Protein AF-A0A2N5GX19-F1 (afdb_monomer)

Secondary structure (DSSP, 8-state):
-EE--TT--SPPPTT-PPTT-EEEEEETTTTEEEEEEEGGG----SS-B-SSHHHHHHHHHHHH---BTTTEEEEEEETTEEEEEEEETTEE-SSPPEEEEEE-TTSBEEEEEEES----GGG---------HHHHHHHHHHHEEEEEEEETTTTEEEEEEEE--EEE-TTSS-EEES---TTT----------SS--SSPP-------------

Foldseek 3Di:
DKDADPPDPDDDDPPDDDAQIWDWDADPVVRATQKTAGPPLDHPDPPQADDDDVRVQVVCCVRVVDHEQAFKYFPDDDDFKTKIWTDHNNHGDPVIKMWIWGADPRRGTRIIHIDDDTDDPVNDDDDDQPDDPVLCVVVQVVQWDWDWDQDPVVRDTDIDIDGFDWDADSVRPDIHGSPPPCPVDDPDPDDDDDPDDDPDDDDDDDDDPPDPPDD

pLDDT: mean 85.5, std 11.91, range [41.66, 97.69]

Sequence (215 aa):
MEWYPKQITEQPDDDCNPDGTAVIDLAIHSRRFNSIIFVGGISHAVGNTFDGNDSIIKWIERETGLKYGQQLKIWKQDDLKIHFEGCFNGVAVSPSGFIDFELDENGNLVFFAANGPFPSADTFQQEEFALSLADVVPLARNQFKLFEFPSFEQEKWFPVYGLEEIYLTNNKSETIPFFADVRSSLKIDKILQWDSPSPEPFTRREINLNETIAT

Mean predicted aligned error: 11.61 Å

Structure (mmCIF, N/CA/C/O backbone):
data_AF-A0A2N5GX19-F1
#
_entry.id   AF-A0A2N5GX19-F1
#
loop_
_atom_site.group_PDB
_atom_site.id
_atom_site.type_symbol
_atom_site.label_atom_id
_atom_site.label_alt_id
_atom_site.label_comp_id
_atom_site.label_asym_id
_atom_site.label_entity_id
_atom_site.label_seq_id
_atom_site.pdbx_PDB_ins_code
_atom_site.Cartn_x
_atom_site.Cartn_y
_atom_site.Cartn_z
_atom_site.occupancy
_atom_site.B_iso_or_equiv
_atom_site.auth_seq_id
_atom_site.auth_comp_id
_atom_site.auth_asym_id
_atom_site.auth_atom_id
_atom_site.pdbx_PDB_model_num
ATOM 1 N N . MET A 1 1 ? 17.352 -7.750 -3.684 1.00 86.31 1 MET A N 1
ATOM 2 C CA . MET A 1 1 ? 18.460 -7.978 -4.650 1.00 86.31 1 MET A CA 1
ATOM 3 C C . MET A 1 1 ? 18.781 -6.652 -5.312 1.00 86.31 1 MET A C 1
ATOM 5 O O . MET A 1 1 ? 17.846 -5.902 -5.555 1.00 86.31 1 MET A O 1
ATOM 9 N N . GLU A 1 2 ? 20.050 -6.376 -5.605 1.00 89.62 2 GLU A N 1
ATOM 10 C CA . GLU A 1 2 ? 20.501 -5.073 -6.112 1.00 89.62 2 GLU A CA 1
ATOM 11 C C . GLU A 1 2 ? 21.274 -5.233 -7.427 1.00 89.62 2 GLU A C 1
ATOM 13 O O . GLU A 1 2 ? 22.088 -6.150 -7.566 1.00 89.62 2 GLU A O 1
ATOM 18 N N . TRP A 1 3 ? 21.015 -4.354 -8.398 1.00 89.56 3 TRP A N 1
ATOM 19 C CA . TRP A 1 3 ? 21.727 -4.313 -9.676 1.00 89.56 3 TRP A CA 1
ATOM 20 C C . TRP A 1 3 ? 22.166 -2.895 -10.011 1.00 89.56 3 TRP A C 1
ATOM 22 O O . TRP A 1 3 ? 21.334 -2.011 -10.226 1.00 89.56 3 TRP A O 1
ATOM 32 N N . TYR A 1 4 ? 23.478 -2.712 -10.134 1.00 88.94 4 TYR A N 1
ATOM 33 C CA . TYR A 1 4 ? 24.073 -1.437 -10.512 1.00 88.94 4 TYR A CA 1
ATOM 34 C C . TYR A 1 4 ? 23.993 -1.183 -12.027 1.00 88.94 4 TYR A C 1
ATOM 36 O O . TYR A 1 4 ? 24.184 -2.111 -12.828 1.00 88.94 4 TYR A O 1
ATOM 44 N N . PRO A 1 5 ? 23.750 0.070 -12.454 1.00 85.38 5 PRO A N 1
ATOM 45 C CA . PRO A 1 5 ? 23.848 0.458 -13.854 1.00 85.38 5 PRO A CA 1
ATOM 46 C C . PRO A 1 5 ? 25.239 0.181 -14.425 1.00 85.38 5 PRO A C 1
ATOM 48 O O . PRO A 1 5 ? 26.259 0.476 -13.811 1.00 85.38 5 PRO A O 1
ATOM 51 N N . LYS A 1 6 ? 25.294 -0.298 -15.673 1.00 84.06 6 LYS A N 1
ATOM 52 C CA . LYS A 1 6 ? 26.560 -0.599 -16.376 1.00 84.06 6 LYS A CA 1
ATOM 53 C C . LYS A 1 6 ? 27.470 0.617 -16.586 1.00 84.06 6 LYS A C 1
ATOM 55 O O . LYS A 1 6 ? 28.633 0.447 -16.933 1.00 84.06 6 LYS A O 1
ATOM 60 N N . GLN A 1 7 ? 26.914 1.821 -16.482 1.00 81.44 7 GLN A N 1
ATOM 61 C CA . GLN A 1 7 ? 27.619 3.085 -16.698 1.00 81.44 7 GLN A CA 1
ATOM 62 C C . GLN A 1 7 ? 28.423 3.512 -15.465 1.00 81.44 7 GLN A C 1
ATOM 64 O O . GLN A 1 7 ? 29.274 4.388 -15.576 1.00 81.44 7 GLN A O 1
ATOM 69 N N . ILE A 1 8 ? 28.173 2.885 -14.312 1.00 77.38 8 ILE A N 1
ATOM 70 C CA . ILE A 1 8 ? 28.905 3.149 -13.080 1.00 77.38 8 ILE A CA 1
ATOM 71 C C . ILE A 1 8 ? 30.204 2.358 -13.125 1.00 77.38 8 ILE A C 1
ATOM 73 O O . ILE A 1 8 ? 30.224 1.131 -13.051 1.00 77.38 8 ILE A O 1
ATOM 77 N N . THR A 1 9 ? 31.295 3.090 -13.315 1.00 67.19 9 THR A N 1
ATOM 78 C CA . THR A 1 9 ? 32.657 2.551 -13.379 1.00 67.19 9 THR A CA 1
ATOM 79 C C . THR A 1 9 ? 33.424 2.730 -12.075 1.00 67.19 9 THR A C 1
ATOM 81 O O . THR A 1 9 ? 34.471 2.112 -11.899 1.00 67.19 9 THR A O 1
ATOM 84 N N . GLU A 1 10 ? 32.925 3.586 -11.185 1.00 69.12 10 GLU A N 1
ATOM 85 C CA . GLU A 1 10 ? 33.523 3.870 -9.884 1.00 69.12 10 GLU A CA 1
ATOM 86 C C . GLU A 1 10 ? 32.873 3.009 -8.804 1.00 69.12 10 GLU A C 1
ATOM 88 O O . GLU A 1 10 ? 31.701 2.645 -8.900 1.00 69.12 10 GLU A O 1
ATOM 93 N N . GLN A 1 11 ? 33.662 2.644 -7.797 1.00 65.31 11 GLN A N 1
ATOM 94 C CA . GLN A 1 11 ? 33.171 1.861 -6.676 1.00 65.31 11 GLN A CA 1
ATOM 95 C C . GLN A 1 11 ? 32.209 2.755 -5.875 1.00 65.31 11 GLN A C 1
ATOM 97 O O . GLN A 1 11 ? 32.633 3.840 -5.468 1.00 65.31 11 GLN A O 1
ATOM 102 N N . PRO A 1 12 ? 30.927 2.373 -5.724 1.00 65.94 12 PRO A N 1
ATOM 103 C CA . PRO A 1 12 ? 29.992 3.161 -4.936 1.00 65.94 12 PRO A CA 1
ATOM 104 C C . PRO A 1 12 ? 30.495 3.261 -3.494 1.00 65.94 12 PRO A C 1
ATOM 106 O O . PRO A 1 12 ? 31.228 2.388 -3.029 1.00 65.94 12 PRO A O 1
ATOM 109 N N . ASP A 1 13 ? 30.126 4.344 -2.816 1.00 71.06 13 ASP A N 1
ATOM 110 C CA . ASP A 1 13 ? 30.311 4.445 -1.370 1.00 71.06 13 ASP A CA 1
ATOM 111 C C . ASP A 1 13 ? 29.606 3.248 -0.712 1.00 71.06 13 ASP A C 1
ATOM 113 O O . ASP A 1 13 ? 28.464 2.951 -1.072 1.00 71.06 13 ASP A O 1
ATOM 117 N N . ASP A 1 14 ? 30.279 2.543 0.201 1.00 64.56 14 ASP A N 1
ATOM 118 C CA . ASP A 1 14 ? 29.799 1.259 0.742 1.00 64.56 14 ASP A CA 1
ATOM 119 C C . ASP A 1 14 ? 28.425 1.400 1.436 1.00 64.56 14 ASP A C 1
ATOM 121 O O . ASP A 1 14 ? 27.683 0.425 1.553 1.00 64.56 14 ASP A O 1
ATOM 125 N N . ASP A 1 15 ? 28.059 2.621 1.838 1.00 75.62 15 ASP A N 1
ATOM 126 C CA . ASP A 1 15 ? 26.814 2.931 2.542 1.00 75.62 15 ASP A CA 1
ATOM 127 C C . ASP A 1 15 ? 25.671 3.430 1.633 1.00 75.62 15 ASP A C 1
ATOM 129 O O . ASP A 1 15 ? 24.557 3.644 2.120 1.00 75.62 15 ASP A O 1
ATOM 133 N N . CYS A 1 16 ? 25.898 3.660 0.332 1.00 79.75 16 CYS A N 1
ATOM 134 C CA . CYS A 1 16 ? 24.888 4.245 -0.559 1.00 79.75 16 CYS A CA 1
ATOM 135 C C . CYS A 1 16 ? 24.834 3.584 -1.938 1.00 79.75 16 CYS A C 1
ATOM 137 O O . CYS A 1 16 ? 25.796 3.583 -2.706 1.00 79.75 16 CYS A O 1
ATOM 139 N N . ASN A 1 17 ? 23.635 3.141 -2.319 1.00 87.31 17 ASN A N 1
ATOM 140 C CA . ASN A 1 17 ? 23.375 2.744 -3.694 1.00 87.31 17 ASN A CA 1
ATOM 141 C C . ASN A 1 17 ? 23.355 3.987 -4.603 1.00 87.31 17 ASN A C 1
ATOM 143 O O . ASN A 1 17 ? 22.667 4.958 -4.287 1.00 87.31 17 ASN A O 1
ATOM 147 N N . PRO A 1 18 ? 24.069 3.973 -5.737 1.00 89.81 18 PRO A N 1
ATOM 148 C CA . PRO A 1 18 ? 24.064 5.087 -6.672 1.00 89.81 18 PRO A CA 1
ATOM 149 C C . PRO A 1 18 ? 22.745 5.177 -7.450 1.00 89.81 18 PRO A C 1
ATOM 151 O O . PRO A 1 18 ? 22.006 4.194 -7.578 1.00 89.81 18 PRO A O 1
ATOM 154 N N . ASP A 1 19 ? 22.485 6.345 -8.032 1.00 91.38 19 ASP A N 1
ATOM 155 C CA . ASP A 1 19 ? 21.337 6.578 -8.909 1.00 91.38 19 ASP A CA 1
ATOM 156 C C . ASP A 1 19 ? 21.268 5.554 -10.048 1.00 91.38 19 ASP A C 1
ATOM 158 O O . ASP A 1 19 ? 22.276 5.148 -10.632 1.00 91.38 19 ASP A O 1
ATOM 162 N N . GLY A 1 20 ? 20.052 5.111 -10.358 1.00 90.50 20 GLY A N 1
ATOM 163 C CA . GLY A 1 20 ? 19.809 4.077 -11.357 1.00 90.50 20 GLY A CA 1
ATOM 164 C C . GLY A 1 20 ? 19.907 2.642 -10.841 1.00 90.50 20 GLY A C 1
ATOM 165 O O . GLY A 1 20 ? 19.552 1.716 -11.576 1.00 90.50 20 GLY A O 1
ATOM 166 N N . THR A 1 21 ? 20.367 2.428 -9.602 1.00 92.81 21 THR A N 1
ATOM 167 C CA . THR A 1 21 ? 20.401 1.090 -8.992 1.00 92.81 21 THR A CA 1
ATOM 168 C C . THR A 1 21 ? 18.995 0.527 -8.881 1.00 92.81 21 THR A C 1
ATOM 170 O O . THR A 1 21 ? 18.113 1.158 -8.300 1.00 92.81 21 THR A O 1
ATOM 173 N N . ALA A 1 22 ? 18.792 -0.675 -9.418 1.00 93.62 22 ALA A N 1
ATOM 174 C CA . ALA A 1 22 ? 17.545 -1.406 -9.256 1.00 93.62 22 ALA A CA 1
ATOM 175 C C . ALA A 1 22 ? 17.614 -2.251 -7.981 1.00 93.62 22 ALA A C 1
ATOM 177 O O . ALA A 1 22 ? 18.451 -3.148 -7.880 1.00 93.62 22 ALA A O 1
ATOM 178 N N . VAL A 1 23 ? 16.714 -1.995 -7.038 1.00 94.12 23 VAL A N 1
ATOM 179 C CA . VAL A 1 23 ? 16.526 -2.774 -5.812 1.00 94.12 23 VAL A CA 1
ATOM 180 C C . VAL A 1 23 ? 15.198 -3.514 -5.925 1.00 94.12 23 VAL A C 1
ATOM 182 O O . VAL A 1 23 ? 14.147 -2.898 -6.081 1.00 94.12 23 VAL A O 1
ATOM 185 N N . ILE A 1 24 ? 15.240 -4.844 -5.907 1.00 92.69 24 ILE A N 1
ATOM 186 C CA . ILE A 1 24 ? 14.059 -5.696 -6.101 1.00 92.69 24 ILE A CA 1
ATOM 187 C C . ILE A 1 24 ? 13.912 -6.659 -4.936 1.00 92.69 24 ILE A C 1
ATOM 189 O O . ILE A 1 24 ? 14.807 -7.482 -4.694 1.00 92.69 24 ILE A O 1
ATOM 193 N N . ASP A 1 25 ? 12.739 -6.639 -4.312 1.00 92.94 25 ASP A N 1
ATOM 194 C CA . ASP A 1 25 ? 12.339 -7.636 -3.329 1.00 92.94 25 ASP A CA 1
ATOM 195 C C . ASP A 1 25 ? 11.322 -8.603 -3.921 1.00 92.94 25 ASP A C 1
ATOM 197 O O . ASP A 1 25 ? 10.355 -8.224 -4.584 1.00 92.94 25 ASP A O 1
ATOM 201 N N . LEU A 1 26 ? 11.539 -9.889 -3.657 1.00 89.44 26 LEU A N 1
ATOM 202 C CA . LEU A 1 26 ? 10.729 -10.981 -4.179 1.00 89.44 26 LEU A CA 1
ATOM 203 C C . LEU A 1 26 ? 10.259 -11.873 -3.031 1.00 89.44 26 LEU A C 1
ATOM 205 O O . LEU A 1 26 ? 11.062 -12.354 -2.229 1.00 89.44 26 LEU A O 1
ATOM 209 N N . ALA A 1 27 ? 8.969 -12.186 -3.005 1.00 84.69 27 ALA A N 1
ATOM 210 C CA . ALA A 1 27 ? 8.447 -13.239 -2.154 1.00 84.69 27 ALA A CA 1
ATOM 211 C C . ALA A 1 27 ? 8.905 -14.611 -2.679 1.00 84.69 27 ALA A C 1
ATOM 213 O O . ALA A 1 27 ? 8.452 -15.077 -3.722 1.00 84.69 27 ALA A O 1
ATOM 214 N N . ILE A 1 28 ? 9.787 -15.295 -1.941 1.00 84.38 28 ILE A N 1
ATOM 215 C CA . ILE A 1 28 ? 10.400 -16.569 -2.374 1.00 84.38 28 ILE A CA 1
ATOM 216 C C . ILE A 1 28 ? 9.348 -17.650 -2.676 1.00 84.38 28 ILE A C 1
ATOM 218 O O . ILE A 1 28 ? 9.472 -18.387 -3.654 1.00 84.38 28 ILE A O 1
ATOM 222 N N . HIS A 1 29 ? 8.305 -17.739 -1.847 1.00 83.38 29 HIS A N 1
ATOM 223 C CA . HIS A 1 29 ? 7.280 -18.782 -1.940 1.00 83.38 29 HIS A CA 1
ATOM 224 C C . HIS A 1 29 ? 6.386 -18.629 -3.179 1.00 83.38 29 HIS A C 1
ATOM 226 O O . HIS A 1 29 ? 6.035 -19.625 -3.808 1.00 83.38 29 HIS A O 1
ATOM 232 N N . SER A 1 30 ? 6.029 -17.396 -3.544 1.00 82.06 30 SER A N 1
ATOM 233 C CA . SER A 1 30 ? 5.146 -17.097 -4.677 1.00 82.06 30 SER A CA 1
ATOM 234 C C . SER A 1 30 ? 5.910 -16.729 -5.949 1.00 82.06 30 SER A C 1
ATOM 236 O O . SER A 1 30 ? 5.325 -16.745 -7.030 1.00 82.06 30 SER A O 1
ATOM 238 N N . ARG A 1 31 ? 7.208 -16.412 -5.828 1.00 84.06 31 ARG A N 1
ATOM 239 C CA . ARG A 1 31 ? 8.057 -15.826 -6.877 1.00 84.06 31 ARG A CA 1
ATOM 240 C C . ARG A 1 31 ? 7.460 -14.554 -7.486 1.00 84.06 31 ARG A C 1
ATOM 242 O O . ARG A 1 31 ? 7.658 -14.295 -8.669 1.00 84.06 31 ARG A O 1
ATOM 249 N N . ARG A 1 32 ? 6.725 -13.779 -6.686 1.00 85.94 32 ARG A N 1
ATOM 250 C CA . ARG A 1 32 ? 6.141 -12.489 -7.078 1.00 85.94 32 ARG A CA 1
ATOM 251 C C . ARG A 1 32 ? 6.929 -11.337 -6.470 1.00 85.94 32 ARG A C 1
ATOM 253 O O . ARG A 1 32 ? 7.516 -11.494 -5.397 1.00 85.94 32 ARG A O 1
ATOM 260 N N . PHE A 1 33 ? 6.945 -10.201 -7.159 1.00 86.88 33 PHE A N 1
ATOM 261 C CA . PHE A 1 33 ? 7.595 -8.989 -6.671 1.00 86.88 33 PHE A CA 1
ATOM 262 C C . PHE A 1 33 ? 6.824 -8.407 -5.487 1.00 86.88 33 PHE A C 1
ATOM 264 O O . PHE A 1 33 ? 5.608 -8.236 -5.561 1.00 86.88 33 PHE A O 1
ATOM 271 N N . ASN A 1 34 ? 7.551 -8.089 -4.420 1.00 90.50 34 ASN A N 1
ATOM 272 C CA . ASN A 1 34 ? 7.065 -7.237 -3.340 1.00 90.50 34 ASN A CA 1
ATOM 273 C C . ASN A 1 34 ? 7.382 -5.775 -3.656 1.00 90.50 34 ASN A C 1
ATOM 275 O O . ASN A 1 34 ? 6.542 -4.909 -3.441 1.00 90.50 34 ASN A O 1
ATOM 279 N N . SER A 1 35 ? 8.575 -5.504 -4.190 1.00 94.94 35 SER A N 1
ATOM 280 C CA . SER A 1 35 ? 9.006 -4.156 -4.552 1.00 94.94 35 SER A CA 1
ATOM 281 C C . SER A 1 35 ? 9.977 -4.164 -5.736 1.00 94.94 35 SER A C 1
ATOM 283 O O . SER A 1 35 ? 10.710 -5.131 -5.956 1.00 94.94 35 SER A O 1
ATOM 285 N N . ILE A 1 36 ? 9.962 -3.079 -6.508 1.00 95.25 36 ILE A N 1
ATOM 286 C CA . ILE A 1 36 ? 10.953 -2.710 -7.521 1.00 95.25 36 ILE A CA 1
ATOM 287 C C . ILE A 1 36 ? 11.204 -1.215 -7.341 1.00 95.25 36 ILE A C 1
ATOM 289 O O . ILE A 1 36 ? 10.303 -0.408 -7.551 1.00 95.25 36 ILE A O 1
ATOM 293 N N . ILE A 1 37 ? 12.417 -0.841 -6.955 1.00 96.06 37 ILE A N 1
ATOM 294 C CA . ILE A 1 37 ? 12.790 0.542 -6.659 1.00 96.06 37 ILE A CA 1
ATOM 295 C C . ILE A 1 37 ? 14.007 0.893 -7.501 1.00 96.06 37 ILE A C 1
ATOM 297 O O . ILE A 1 37 ? 15.012 0.186 -7.463 1.00 96.06 37 ILE A O 1
ATOM 301 N N . PHE A 1 38 ? 13.926 1.992 -8.242 1.00 95.69 38 PHE A N 1
ATOM 302 C CA . PHE A 1 38 ? 15.067 2.569 -8.936 1.00 95.69 38 PHE A CA 1
ATOM 303 C C . PHE A 1 38 ? 15.563 3.793 -8.169 1.00 95.69 38 PHE A C 1
ATOM 305 O O . PHE A 1 38 ? 14.843 4.784 -8.024 1.00 95.69 38 PHE A O 1
ATOM 312 N N . VAL A 1 39 ? 16.791 3.717 -7.653 1.00 92.69 39 VAL A N 1
ATOM 313 C CA . VAL A 1 39 ? 17.389 4.794 -6.851 1.00 92.69 39 VAL A CA 1
ATOM 314 C C . VAL A 1 39 ? 17.458 6.086 -7.668 1.00 92.69 39 VAL A C 1
ATOM 316 O O . VAL A 1 39 ? 17.783 6.065 -8.856 1.00 92.69 39 VAL A O 1
ATOM 319 N N . GLY A 1 40 ? 17.083 7.201 -7.040 1.00 91.44 40 GLY A N 1
ATOM 320 C CA . GLY A 1 40 ? 17.014 8.512 -7.690 1.00 91.44 40 GLY A CA 1
ATOM 321 C C . GLY A 1 40 ? 15.846 8.678 -8.670 1.00 91.44 40 GLY A C 1
ATOM 322 O O . GLY A 1 40 ? 15.762 9.707 -9.331 1.00 91.44 40 GLY A O 1
ATOM 323 N N . GLY A 1 41 ? 14.944 7.694 -8.789 1.00 92.25 41 GLY A N 1
ATOM 324 C CA . GLY A 1 41 ? 13.853 7.740 -9.767 1.00 92.25 41 GLY A CA 1
ATOM 325 C C . GLY A 1 41 ? 14.346 7.617 -11.212 1.00 92.25 41 GLY A C 1
ATOM 326 O O . GLY A 1 41 ? 13.729 8.155 -12.125 1.00 92.25 41 GLY A O 1
ATOM 327 N N . ILE A 1 42 ? 15.483 6.947 -11.429 1.00 90.94 42 ILE A N 1
ATOM 328 C CA . ILE A 1 42 ? 16.121 6.821 -12.743 1.00 90.94 42 ILE A CA 1
ATOM 329 C C . ILE A 1 42 ? 16.110 5.354 -13.160 1.00 90.94 42 ILE A C 1
ATOM 331 O O . ILE A 1 42 ? 16.745 4.517 -12.530 1.00 90.94 42 ILE A O 1
ATOM 335 N N . SER A 1 43 ? 15.414 5.020 -14.244 1.00 90.62 43 SER A N 1
ATOM 336 C CA . SER A 1 43 ? 15.365 3.648 -14.754 1.00 90.62 43 SER A CA 1
ATOM 337 C C . SER A 1 43 ? 16.169 3.505 -16.043 1.00 90.62 43 SER A C 1
ATOM 339 O O . SER A 1 43 ? 15.945 4.213 -17.021 1.00 90.62 43 SER A O 1
ATOM 341 N N . HIS A 1 44 ? 17.093 2.543 -16.069 1.00 87.25 44 HIS A N 1
ATOM 342 C CA . HIS A 1 44 ? 17.800 2.123 -17.288 1.00 87.25 44 HIS A CA 1
ATOM 343 C C . HIS A 1 44 ? 17.265 0.797 -17.851 1.00 87.25 44 HIS A C 1
ATOM 345 O O . HIS A 1 44 ? 17.873 0.201 -18.747 1.00 87.25 44 HIS A O 1
ATOM 351 N N . ALA A 1 45 ? 16.158 0.294 -17.299 1.00 85.19 45 ALA A N 1
ATOM 352 C CA . ALA A 1 45 ? 15.553 -0.955 -17.732 1.00 85.19 45 ALA A CA 1
ATOM 353 C C . ALA A 1 45 ? 14.861 -0.791 -19.095 1.00 85.19 45 ALA A C 1
ATOM 355 O O . ALA A 1 45 ? 14.208 0.211 -19.367 1.00 85.19 45 ALA A O 1
ATOM 356 N N . VAL A 1 46 ? 14.971 -1.807 -19.953 1.00 82.56 46 VAL A N 1
ATOM 357 C CA . VAL A 1 46 ? 14.311 -1.828 -21.266 1.00 82.56 46 VAL A CA 1
ATOM 358 C C . VAL A 1 46 ? 13.004 -2.612 -21.164 1.00 82.56 46 VAL A C 1
ATOM 360 O O . VAL A 1 46 ? 13.000 -3.727 -20.648 1.00 82.56 46 VAL A O 1
ATOM 363 N N . GLY A 1 47 ? 11.912 -2.065 -21.707 1.00 79.75 47 GLY A N 1
ATOM 364 C CA . GLY A 1 47 ? 10.624 -2.765 -21.820 1.00 79.75 47 GLY A CA 1
ATOM 365 C C . GLY A 1 47 ? 9.650 -2.559 -20.655 1.00 79.75 47 GLY A C 1
ATOM 366 O O . GLY A 1 47 ? 8.629 -3.239 -20.609 1.00 79.75 47 GLY A O 1
ATOM 367 N N . ASN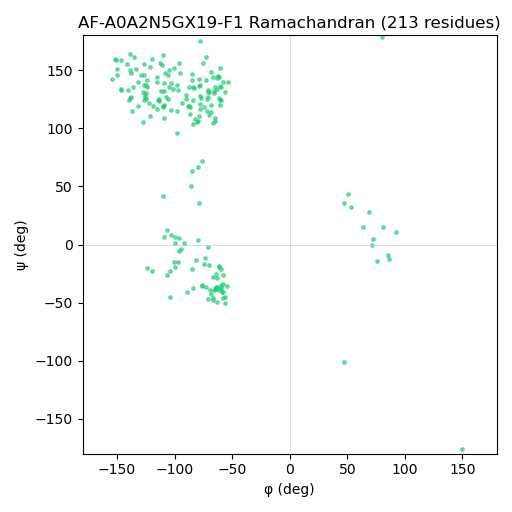 A 1 48 ? 9.936 -1.615 -19.754 1.00 83.62 48 ASN A N 1
ATOM 368 C CA . ASN A 1 48 ? 9.073 -1.245 -18.626 1.00 83.62 48 ASN A CA 1
ATOM 369 C C . ASN A 1 48 ? 8.458 0.151 -18.816 1.00 83.62 48 ASN A C 1
ATOM 371 O O . ASN A 1 48 ? 8.436 0.946 -17.880 1.00 83.62 48 ASN A O 1
ATOM 375 N N . THR A 1 49 ? 8.007 0.456 -20.032 1.00 91.31 49 THR A N 1
ATOM 376 C CA . THR A 1 49 ? 7.355 1.728 -20.369 1.00 91.31 49 THR A CA 1
ATOM 377 C C . THR A 1 49 ? 5.849 1.522 -20.473 1.00 91.31 49 THR A C 1
ATOM 379 O O . THR A 1 49 ? 5.397 0.515 -21.025 1.00 91.31 49 THR A O 1
ATOM 382 N N . PHE A 1 50 ? 5.077 2.473 -19.958 1.00 93.75 50 PHE A N 1
ATOM 383 C CA . PHE A 1 50 ? 3.628 2.378 -19.831 1.00 93.75 50 PHE A CA 1
ATOM 384 C C . PHE A 1 50 ? 2.942 3.581 -20.477 1.00 93.75 50 PHE A C 1
ATOM 386 O O . PHE A 1 50 ? 3.369 4.719 -20.316 1.00 93.75 50 PHE A O 1
ATOM 393 N N . ASP A 1 51 ? 1.864 3.316 -21.209 1.00 87.62 51 ASP A N 1
ATOM 394 C CA . ASP A 1 51 ? 1.101 4.292 -22.000 1.00 87.62 51 ASP A CA 1
ATOM 395 C C . ASP A 1 51 ? -0.257 4.668 -21.376 1.00 87.62 51 ASP A C 1
ATOM 397 O O . ASP A 1 51 ? -1.093 5.303 -22.020 1.00 87.62 51 ASP A O 1
ATOM 401 N N . GLY A 1 52 ? -0.483 4.294 -20.113 1.00 89.81 52 GLY A N 1
ATOM 402 C CA . GLY A 1 52 ? -1.658 4.681 -19.336 1.00 89.81 52 GLY A CA 1
ATOM 403 C C . GLY A 1 52 ? -2.070 3.636 -18.301 1.00 89.81 52 GLY A C 1
ATOM 404 O O . GLY A 1 52 ? -1.436 2.594 -18.134 1.00 89.81 52 GLY A O 1
ATOM 405 N N . ASN A 1 53 ? -3.181 3.899 -17.612 1.00 93.94 53 ASN A N 1
ATOM 406 C CA . ASN A 1 53 ? -3.638 3.053 -16.507 1.00 93.94 53 ASN A CA 1
ATOM 407 C C . ASN A 1 53 ? -3.915 1.605 -16.943 1.00 93.94 53 ASN A C 1
ATOM 409 O O . ASN A 1 53 ? -3.629 0.684 -16.187 1.00 93.94 53 ASN A O 1
ATOM 413 N N . ASP A 1 54 ? -4.417 1.374 -18.158 1.00 95.44 54 ASP A N 1
ATOM 414 C CA . ASP A 1 54 ? -4.748 0.024 -18.632 1.00 95.44 54 ASP A CA 1
ATOM 415 C C . ASP A 1 54 ? -3.518 -0.882 -18.789 1.00 95.44 54 ASP A C 1
ATOM 417 O O . ASP A 1 54 ? -3.591 -2.078 -18.488 1.00 95.44 54 ASP A O 1
ATOM 421 N N . SER A 1 55 ? -2.386 -0.351 -19.268 1.00 95.44 55 SER A N 1
ATOM 422 C CA . SER A 1 55 ? -1.146 -1.129 -19.390 1.00 95.44 55 SER A CA 1
ATOM 423 C C . SER A 1 55 ? -0.520 -1.393 -18.023 1.00 95.44 55 SER A C 1
ATOM 425 O O . SER A 1 55 ? -0.059 -2.511 -17.776 1.00 95.44 55 SER A O 1
ATOM 427 N N . ILE A 1 56 ? -0.603 -0.423 -17.110 1.00 96.00 56 ILE A N 1
ATOM 428 C CA . ILE A 1 56 ? -0.167 -0.563 -15.714 1.00 96.00 56 ILE A CA 1
ATOM 429 C C . ILE A 1 56 ? -1.002 -1.627 -14.999 1.00 96.00 56 ILE A C 1
ATOM 431 O O . ILE A 1 56 ? -0.447 -2.559 -14.424 1.00 96.00 56 ILE A O 1
ATOM 435 N N . ILE A 1 57 ? -2.333 -1.554 -15.096 1.00 97.12 57 ILE A N 1
ATOM 436 C CA . ILE A 1 57 ? -3.250 -2.530 -14.497 1.00 97.12 57 ILE A CA 1
ATOM 437 C C . ILE A 1 57 ? -2.922 -3.936 -14.998 1.00 97.12 57 ILE A C 1
ATOM 439 O O . ILE A 1 57 ? -2.719 -4.838 -14.190 1.00 97.12 57 ILE A O 1
ATOM 443 N N . LYS A 1 58 ? -2.802 -4.136 -16.317 1.00 96.19 58 LYS A N 1
ATOM 444 C CA . LYS A 1 58 ? -2.470 -5.451 -16.895 1.00 96.19 58 LYS A CA 1
ATOM 445 C C . LYS A 1 58 ? -1.129 -5.987 -16.407 1.00 96.19 58 LYS A C 1
ATOM 447 O O . LYS A 1 58 ? -0.995 -7.192 -16.194 1.00 96.19 58 LYS A O 1
ATOM 452 N N . TRP A 1 59 ? -0.138 -5.114 -16.256 1.00 95.56 59 TRP A N 1
ATOM 453 C CA . TRP A 1 59 ? 1.160 -5.490 -15.710 1.00 95.56 59 TRP A CA 1
ATOM 454 C C . TRP A 1 59 ? 1.040 -5.895 -14.242 1.00 95.56 59 TRP A C 1
ATOM 456 O O . TRP A 1 59 ? 1.472 -6.990 -13.895 1.00 95.56 59 TRP A O 1
ATOM 466 N N . ILE A 1 60 ? 0.352 -5.106 -13.412 1.00 95.44 60 ILE A N 1
ATOM 467 C CA . ILE A 1 60 ? 0.112 -5.439 -12.002 1.00 95.44 60 ILE A CA 1
ATOM 468 C C . ILE A 1 60 ? -0.617 -6.778 -11.889 1.00 95.44 60 ILE A C 1
ATOM 470 O O . ILE A 1 60 ? -0.193 -7.630 -11.111 1.00 95.44 60 ILE A O 1
ATOM 474 N N . GLU A 1 61 ? -1.666 -7.020 -12.680 1.00 95.25 61 GLU A N 1
ATOM 475 C CA . GLU A 1 61 ? -2.382 -8.300 -12.651 1.00 95.25 61 GLU A CA 1
ATOM 476 C C . GLU A 1 61 ? -1.473 -9.482 -13.003 1.00 95.25 61 GLU A C 1
ATOM 478 O O . GLU A 1 61 ? -1.616 -10.570 -12.443 1.00 95.25 61 GLU A O 1
ATOM 483 N N . ARG A 1 62 ? -0.536 -9.283 -13.934 1.00 93.31 62 ARG A N 1
ATOM 484 C CA . ARG A 1 62 ? 0.421 -10.311 -14.343 1.00 93.31 62 ARG A CA 1
ATOM 485 C C . ARG A 1 62 ? 1.456 -10.584 -13.252 1.00 93.31 62 ARG A C 1
ATOM 487 O O . ARG A 1 62 ? 1.696 -11.749 -12.948 1.00 93.31 62 ARG A O 1
ATOM 494 N N . GLU A 1 63 ? 2.043 -9.541 -12.669 1.00 91.50 63 GLU A N 1
ATOM 495 C CA . GLU A 1 63 ? 3.118 -9.677 -11.677 1.00 91.50 63 GLU A CA 1
ATOM 496 C C . GLU A 1 63 ? 2.600 -10.113 -10.299 1.00 91.50 63 GLU A C 1
ATOM 498 O O . GLU A 1 63 ? 3.237 -10.900 -9.598 1.00 91.50 63 GLU A O 1
ATOM 503 N N . THR A 1 64 ? 1.415 -9.641 -9.908 1.00 90.62 64 THR A N 1
ATOM 504 C CA . THR A 1 64 ? 0.843 -9.899 -8.578 1.00 90.62 64 THR A CA 1
ATOM 505 C C . THR A 1 64 ? -0.188 -11.019 -8.572 1.00 90.62 64 THR A C 1
ATOM 507 O O . THR A 1 64 ? -0.472 -11.574 -7.512 1.00 90.62 64 THR A O 1
ATOM 510 N N . GLY A 1 65 ? -0.762 -11.367 -9.728 1.00 90.75 65 GLY A N 1
ATOM 511 C CA . GLY A 1 65 ? -1.891 -12.292 -9.847 1.00 90.75 65 GLY A CA 1
ATOM 512 C C . GLY A 1 65 ? -3.229 -11.736 -9.347 1.00 90.75 65 GLY A C 1
ATOM 513 O O . GLY A 1 65 ? -4.225 -12.456 -9.403 1.00 90.75 65 GLY A O 1
ATOM 514 N N . LEU A 1 66 ? -3.261 -10.498 -8.848 1.00 92.75 66 LEU A N 1
ATOM 515 C CA . LEU A 1 66 ? -4.475 -9.843 -8.376 1.00 92.75 66 LEU A CA 1
ATOM 516 C C . LEU A 1 66 ? -5.335 -9.383 -9.555 1.00 92.75 66 LEU A C 1
ATOM 518 O O . LEU A 1 66 ? -4.830 -9.169 -10.657 1.00 92.75 66 LEU A O 1
ATOM 522 N N . LYS A 1 67 ? -6.640 -9.225 -9.324 1.00 94.94 67 LYS A N 1
ATOM 523 C CA . LYS A 1 67 ? -7.601 -8.811 -10.355 1.00 94.94 67 LYS A CA 1
ATOM 524 C C . LYS A 1 67 ? -8.200 -7.438 -10.104 1.00 94.94 67 LYS A C 1
ATOM 526 O O . LYS A 1 67 ? -8.785 -7.190 -9.048 1.00 94.94 67 LYS A O 1
ATOM 531 N N . TYR A 1 68 ? -8.087 -6.553 -11.088 1.00 96.38 68 TYR A N 1
ATOM 532 C CA . TYR A 1 68 ? -8.639 -5.207 -11.011 1.00 96.38 68 TYR A CA 1
ATOM 533 C C . TYR A 1 68 ? -10.167 -5.241 -10.943 1.00 96.38 68 TYR A C 1
ATOM 535 O O . TYR A 1 68 ? -10.827 -6.014 -11.634 1.00 96.38 68 TYR A O 1
ATOM 543 N N . GLY A 1 69 ? -10.734 -4.435 -10.048 1.00 94.19 69 GLY A N 1
ATOM 544 C CA . GLY A 1 69 ? -12.161 -4.415 -9.732 1.00 94.19 69 GLY A CA 1
ATOM 545 C C . GLY A 1 69 ? -12.644 -5.581 -8.863 1.00 94.19 69 GLY A C 1
ATOM 546 O O . GLY A 1 69 ? -13.738 -5.495 -8.315 1.00 94.19 69 GLY A O 1
ATOM 547 N N . GLN A 1 70 ? -11.855 -6.647 -8.694 1.00 93.56 70 GLN A N 1
ATOM 548 C CA . GLN A 1 70 ? -12.197 -7.768 -7.809 1.00 93.56 70 GLN A CA 1
ATOM 549 C C . GLN A 1 70 ? -11.407 -7.738 -6.505 1.00 93.56 70 GLN A C 1
ATOM 551 O O . GLN A 1 70 ? -11.998 -7.951 -5.453 1.00 93.56 70 GLN A O 1
ATOM 556 N N . GLN A 1 71 ? -10.099 -7.487 -6.596 1.00 94.44 71 GLN A N 1
ATOM 557 C CA . GLN A 1 71 ? -9.144 -7.540 -5.486 1.00 94.44 71 GLN A CA 1
ATOM 558 C C . GLN A 1 71 ? -8.365 -6.238 -5.290 1.00 94.44 71 GLN A C 1
ATOM 560 O O . GLN A 1 71 ? -7.822 -6.013 -4.213 1.00 94.44 71 GLN A O 1
ATOM 565 N N . LEU A 1 72 ? -8.297 -5.382 -6.313 1.00 95.12 72 LEU A N 1
ATOM 566 C CA . LEU A 1 72 ? -7.689 -4.057 -6.226 1.00 95.12 72 LEU A CA 1
ATOM 567 C C . LEU A 1 72 ? -8.476 -3.021 -7.028 1.00 95.12 72 LEU A C 1
ATOM 569 O O . LEU A 1 72 ? -9.159 -3.360 -7.997 1.00 95.12 72 LEU A O 1
ATOM 573 N N . LYS A 1 73 ? -8.361 -1.752 -6.652 1.00 96.44 73 LYS A N 1
ATOM 574 C CA . LYS A 1 73 ? -8.853 -0.608 -7.430 1.00 96.44 73 LYS A CA 1
ATOM 575 C C . LYS A 1 73 ? -7.939 0.598 -7.235 1.00 96.44 73 LYS A C 1
ATOM 577 O O . LYS A 1 73 ? -7.225 0.657 -6.242 1.00 96.44 73 LYS A O 1
ATOM 582 N N . ILE A 1 74 ? -7.967 1.556 -8.159 1.00 97.12 74 ILE A N 1
ATOM 583 C CA . ILE A 1 74 ? -7.271 2.838 -7.971 1.00 97.12 74 ILE A CA 1
ATOM 584 C C . ILE A 1 74 ? -8.032 3.639 -6.909 1.00 97.12 74 ILE A C 1
ATOM 586 O O . ILE A 1 74 ? -9.242 3.829 -7.050 1.00 97.12 74 ILE A O 1
ATOM 590 N N . TRP A 1 75 ? -7.337 4.106 -5.870 1.00 95.31 75 TRP A N 1
ATOM 591 C CA . TRP A 1 75 ? -7.908 5.017 -4.865 1.00 95.31 75 TRP A CA 1
ATOM 592 C C . TRP A 1 75 ? -7.386 6.445 -5.008 1.00 95.31 75 TRP A C 1
ATOM 594 O O . TRP A 1 75 ? -8.086 7.389 -4.644 1.00 95.31 75 TRP A O 1
ATOM 604 N N . LYS A 1 76 ? -6.185 6.611 -5.576 1.00 96.12 76 LYS A N 1
ATOM 605 C CA . LYS A 1 76 ? -5.575 7.916 -5.832 1.00 96.12 76 LYS A CA 1
ATOM 606 C C . LYS A 1 76 ? -4.656 7.865 -7.048 1.00 96.12 76 LYS A C 1
ATOM 608 O O . LYS A 1 76 ? -3.999 6.857 -7.294 1.00 96.12 76 LYS A O 1
ATOM 613 N N . GLN A 1 77 ? -4.602 8.965 -7.788 1.00 95.81 77 GLN A N 1
ATOM 614 C CA . GLN A 1 77 ? -3.663 9.168 -8.883 1.00 95.81 77 GLN A CA 1
ATOM 615 C C . GLN A 1 77 ? -3.154 10.611 -8.838 1.00 95.81 77 GLN A C 1
ATOM 617 O O . GLN A 1 77 ? -3.965 11.536 -8.866 1.00 95.81 77 GLN A O 1
ATOM 622 N N . ASP A 1 78 ? -1.832 10.773 -8.780 1.00 92.94 78 ASP A N 1
ATOM 623 C CA . ASP A 1 78 ? -1.130 12.058 -8.740 1.00 92.94 78 ASP A CA 1
ATOM 624 C C . ASP A 1 78 ? -0.071 12.079 -9.853 1.00 92.94 78 ASP A C 1
ATOM 626 O O . ASP A 1 78 ? 0.961 11.428 -9.725 1.00 92.94 78 ASP A O 1
ATOM 630 N N . ASP A 1 79 ? -0.307 12.815 -10.940 1.00 91.06 79 ASP A N 1
ATOM 631 C CA . ASP A 1 79 ? 0.599 12.914 -12.097 1.00 91.06 79 ASP A CA 1
ATOM 632 C C . ASP A 1 79 ? 1.114 11.542 -12.594 1.00 91.06 79 ASP A C 1
ATOM 634 O O . ASP A 1 79 ? 0.390 10.815 -13.279 1.00 91.06 79 ASP A O 1
ATOM 638 N N . LEU A 1 80 ? 2.354 11.189 -12.238 1.00 94.12 80 LEU A N 1
ATOM 639 C CA . LEU A 1 80 ? 3.054 9.956 -12.618 1.00 94.12 80 LEU A CA 1
ATOM 640 C C . LEU A 1 80 ? 2.969 8.843 -11.556 1.00 94.12 80 LEU A C 1
ATOM 642 O O . LEU A 1 80 ? 3.599 7.797 -11.710 1.00 94.12 80 LEU A O 1
ATOM 646 N N . LYS A 1 81 ? 2.197 9.052 -10.484 1.00 96.56 81 LYS A N 1
ATOM 647 C CA . LYS A 1 81 ? 1.991 8.121 -9.368 1.00 96.56 81 LYS A CA 1
ATOM 648 C C . LYS A 1 81 ? 0.564 7.604 -9.361 1.00 96.56 81 LYS A C 1
ATOM 650 O O . LYS A 1 81 ? -0.400 8.368 -9.431 1.00 96.56 81 LYS A O 1
ATOM 655 N N . ILE A 1 82 ? 0.422 6.295 -9.227 1.00 97.44 82 ILE A N 1
ATOM 656 C CA . ILE A 1 82 ? -0.863 5.618 -9.109 1.00 97.44 82 ILE A CA 1
ATOM 657 C C . ILE A 1 82 ? -0.842 4.777 -7.847 1.00 97.44 82 ILE A C 1
ATOM 659 O O . ILE A 1 82 ? 0.051 3.955 -7.643 1.00 97.44 82 ILE A O 1
ATOM 663 N N . HIS A 1 83 ? -1.868 4.967 -7.028 1.00 97.62 83 HIS A N 1
ATOM 664 C CA . HIS A 1 83 ? -2.047 4.239 -5.791 1.00 97.62 83 HIS A CA 1
ATOM 665 C C . HIS A 1 83 ? -3.285 3.349 -5.898 1.00 97.62 83 HIS A C 1
ATOM 667 O O . HIS A 1 83 ? -4.407 3.810 -6.157 1.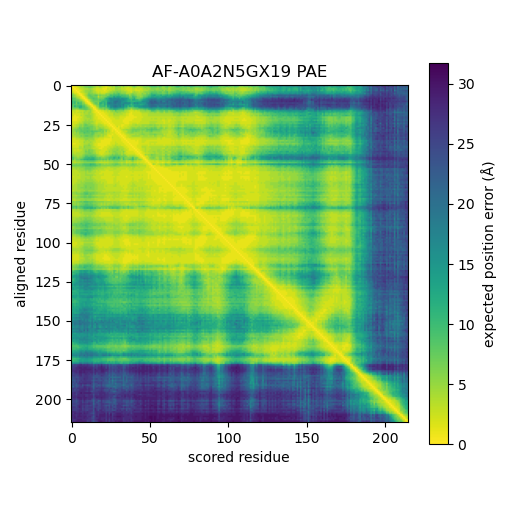00 97.62 83 HIS A O 1
ATOM 673 N N . PHE A 1 84 ? -3.081 2.056 -5.681 1.00 97.50 84 PHE A N 1
ATOM 674 C CA . PHE A 1 84 ? -4.129 1.051 -5.625 1.00 97.50 84 PHE A CA 1
ATOM 675 C C . PHE A 1 84 ? -4.367 0.617 -4.186 1.00 97.50 84 PHE A C 1
ATOM 677 O O . PHE A 1 84 ? -3.443 0.553 -3.381 1.00 97.50 84 PHE A O 1
ATOM 684 N N . GLU A 1 85 ? -5.621 0.314 -3.880 1.00 97.06 85 GLU A N 1
ATOM 685 C CA . GLU A 1 85 ? -6.038 -0.258 -2.607 1.00 97.06 85 GLU A CA 1
ATOM 686 C C . GLU A 1 85 ? -6.732 -1.595 -2.848 1.00 97.06 85 GLU A C 1
ATOM 688 O O . GLU A 1 85 ? -7.340 -1.825 -3.902 1.00 97.06 85 GLU A O 1
ATOM 693 N N . GLY A 1 86 ? -6.660 -2.466 -1.849 1.00 95.31 86 GLY A N 1
ATOM 694 C CA . GLY A 1 86 ? -7.392 -3.711 -1.792 1.00 95.31 86 GLY A CA 1
ATOM 695 C C . GLY A 1 86 ? -8.894 -3.459 -1.828 1.00 95.31 86 GLY A C 1
ATOM 696 O O . GLY A 1 86 ? -9.433 -2.574 -1.158 1.00 95.31 86 GLY A O 1
ATOM 697 N N . CYS A 1 87 ? -9.595 -4.264 -2.612 1.00 94.38 87 CYS A N 1
ATOM 698 C CA . CYS A 1 87 ? -11.047 -4.247 -2.650 1.00 94.38 87 CYS A CA 1
ATOM 699 C C . CYS A 1 87 ? -11.603 -5.666 -2.706 1.00 94.38 87 CYS A C 1
ATOM 701 O O . CYS A 1 87 ? -10.884 -6.610 -3.008 1.00 94.38 87 CYS A O 1
ATOM 703 N N . PHE A 1 88 ? -12.890 -5.812 -2.417 1.00 91.56 88 PHE A N 1
ATOM 704 C CA . PHE A 1 88 ? -13.654 -7.011 -2.712 1.00 91.56 88 PHE A CA 1
ATOM 705 C C . PHE A 1 88 ? -14.820 -6.614 -3.615 1.00 91.56 88 PHE A C 1
ATOM 707 O O . PHE A 1 88 ? -15.716 -5.881 -3.195 1.00 91.56 88 PHE A O 1
ATOM 714 N N . ASN A 1 89 ? -14.779 -7.040 -4.880 1.00 90.31 89 ASN A N 1
ATOM 715 C CA . ASN A 1 89 ? -15.767 -6.668 -5.904 1.00 90.31 89 ASN A CA 1
ATOM 716 C C . ASN A 1 89 ? -16.007 -5.142 -5.989 1.00 90.31 89 ASN A C 1
ATOM 718 O O . ASN A 1 89 ? -17.143 -4.674 -6.061 1.00 90.31 89 ASN A O 1
ATOM 722 N N . GLY A 1 90 ? -14.927 -4.354 -5.936 1.00 91.44 90 GLY A N 1
ATOM 723 C CA . GLY A 1 90 ? -14.945 -2.891 -6.054 1.00 91.44 90 GLY A CA 1
ATOM 724 C C . GLY A 1 90 ? -15.187 -2.135 -4.741 1.00 91.44 90 GLY A C 1
ATOM 725 O O . GLY A 1 90 ? -14.934 -0.927 -4.663 1.00 91.44 90 GLY A O 1
ATOM 726 N N . VAL A 1 91 ? -15.607 -2.826 -3.679 1.00 91.06 91 VAL A N 1
ATOM 727 C CA . VAL A 1 91 ? -15.773 -2.240 -2.342 1.00 91.06 91 VAL A CA 1
ATOM 728 C C . VAL A 1 91 ? -14.426 -2.259 -1.624 1.00 91.06 91 VAL A C 1
ATOM 730 O O . VAL A 1 91 ? -13.803 -3.311 -1.533 1.00 91.06 91 VAL A O 1
ATOM 733 N N . ALA A 1 92 ? -13.948 -1.103 -1.154 1.00 92.75 92 ALA A N 1
ATOM 734 C CA . ALA A 1 92 ? -12.688 -1.035 -0.406 1.00 92.75 92 ALA A CA 1
ATOM 735 C C . ALA A 1 92 ? -12.790 -1.864 0.882 1.00 92.75 92 ALA A C 1
ATOM 737 O O . ALA A 1 92 ? -13.855 -1.912 1.501 1.00 92.75 92 ALA A O 1
ATOM 738 N N . VAL A 1 93 ? -11.693 -2.507 1.273 1.00 89.56 93 VAL A N 1
ATOM 739 C CA . VAL A 1 93 ? -11.621 -3.302 2.506 1.00 89.56 93 VAL A CA 1
ATOM 740 C C . VAL A 1 93 ? -10.678 -2.657 3.514 1.00 89.56 93 VAL A C 1
ATOM 742 O O . VAL A 1 93 ? -9.788 -1.903 3.136 1.00 89.56 93 VAL A O 1
ATOM 745 N N . SER A 1 94 ? -10.868 -2.966 4.795 1.00 86.50 94 SER A N 1
ATOM 746 C CA . SER A 1 94 ? -9.937 -2.591 5.859 1.00 86.50 94 SER A CA 1
ATOM 747 C C . SER A 1 94 ? -9.715 -3.782 6.811 1.00 86.50 94 SER A C 1
ATOM 749 O O . SER A 1 94 ? -10.698 -4.447 7.154 1.00 86.50 94 SER A O 1
ATOM 751 N N . PRO A 1 95 ? -8.467 -4.091 7.220 1.00 84.38 95 PRO A N 1
ATOM 752 C CA . PRO A 1 95 ? -7.224 -3.490 6.731 1.00 84.38 95 PRO A CA 1
ATOM 753 C C . PRO A 1 95 ? -7.008 -3.784 5.239 1.00 84.38 95 PRO A C 1
ATOM 755 O O . PRO A 1 95 ? -7.356 -4.860 4.751 1.00 84.38 95 PRO A O 1
ATOM 758 N N . SER A 1 96 ? -6.455 -2.808 4.519 1.00 89.44 96 SER A N 1
ATOM 759 C CA . SER A 1 96 ? -6.262 -2.891 3.069 1.00 89.44 96 SER A CA 1
ATOM 760 C C . SER A 1 96 ? -4.826 -3.247 2.703 1.00 89.44 96 SER A C 1
ATOM 762 O O . SER A 1 96 ? -3.881 -2.921 3.424 1.00 89.44 96 SER A O 1
ATOM 764 N N . GLY A 1 97 ? -4.673 -3.896 1.555 1.00 92.75 97 GLY A N 1
ATOM 765 C CA . GLY A 1 97 ? -3.411 -3.962 0.837 1.00 92.75 97 GLY A CA 1
ATOM 766 C C . GLY A 1 97 ? -3.261 -2.731 -0.050 1.00 92.75 97 GLY A C 1
ATOM 767 O O . GLY A 1 97 ? -4.245 -2.229 -0.587 1.00 92.75 97 GLY A O 1
ATOM 768 N N . PHE A 1 98 ? -2.040 -2.250 -0.229 1.00 96.19 98 PHE A N 1
ATOM 769 C CA . PHE A 1 98 ? -1.738 -1.102 -1.070 1.00 96.19 98 PHE A CA 1
ATOM 770 C C . PHE A 1 98 ? -0.707 -1.473 -2.123 1.00 96.19 98 PHE A C 1
ATOM 772 O O . PHE A 1 98 ? 0.223 -2.236 -1.848 1.00 96.19 98 PHE A O 1
ATOM 779 N N . ILE A 1 99 ? -0.892 -0.942 -3.330 1.00 97.38 99 ILE A N 1
ATOM 780 C CA . ILE A 1 99 ? 0.134 -0.963 -4.368 1.00 97.38 99 ILE A CA 1
ATOM 781 C C . ILE A 1 99 ? 0.419 0.466 -4.783 1.00 97.38 99 ILE A C 1
ATOM 783 O O . ILE A 1 99 ? -0.474 1.157 -5.267 1.00 97.38 99 ILE A O 1
ATOM 787 N N . ASP A 1 100 ? 1.669 0.866 -4.641 1.00 97.62 100 ASP A N 1
ATOM 788 C CA . ASP A 1 100 ? 2.176 2.133 -5.139 1.00 97.62 100 ASP A CA 1
ATOM 789 C C . ASP A 1 100 ? 2.943 1.876 -6.432 1.00 97.62 100 ASP A C 1
ATOM 791 O O . ASP A 1 100 ? 3.741 0.939 -6.513 1.00 97.62 100 ASP A O 1
ATOM 795 N N . PHE A 1 101 ? 2.680 2.688 -7.451 1.00 97.69 101 PHE A N 1
ATOM 796 C CA . PHE A 1 101 ? 3.282 2.566 -8.771 1.00 97.69 101 PHE A CA 1
ATOM 797 C C . PHE A 1 101 ? 3.665 3.952 -9.293 1.00 97.69 101 PHE A C 1
ATOM 799 O O . PHE A 1 101 ? 2.820 4.842 -9.337 1.00 97.69 101 PHE A O 1
ATOM 806 N N . GLU A 1 102 ? 4.917 4.140 -9.702 1.00 97.25 102 GLU A N 1
ATOM 807 C CA . GLU A 1 102 ? 5.447 5.426 -10.167 1.00 97.25 102 GLU A CA 1
ATOM 808 C C . GLU A 1 102 ? 6.206 5.281 -11.480 1.00 97.25 102 GLU A C 1
ATOM 810 O O . GLU A 1 102 ? 6.989 4.341 -11.677 1.00 97.25 102 GLU A O 1
ATOM 815 N N . LEU A 1 103 ? 5.992 6.264 -12.349 1.00 96.19 103 LEU A N 1
ATOM 816 C CA . LEU A 1 103 ? 6.685 6.423 -13.615 1.00 96.19 103 LEU A CA 1
ATOM 817 C C . LEU A 1 103 ? 7.614 7.641 -13.598 1.00 96.19 103 LEU A C 1
ATOM 819 O O . LEU A 1 103 ? 7.364 8.614 -12.889 1.00 96.19 103 LEU A O 1
ATOM 823 N N . ASP A 1 104 ? 8.657 7.607 -14.424 1.00 93.81 104 ASP A N 1
ATOM 824 C CA . ASP A 1 104 ? 9.373 8.818 -14.827 1.00 93.81 104 ASP A CA 1
ATOM 825 C C . ASP A 1 104 ? 8.606 9.593 -15.917 1.00 93.81 104 ASP A C 1
ATOM 827 O O . ASP A 1 104 ? 7.584 9.147 -16.445 1.00 93.81 104 ASP A O 1
ATOM 831 N N . GLU A 1 105 ? 9.120 10.766 -16.289 1.00 92.38 105 GLU A N 1
ATOM 832 C CA . GLU A 1 105 ? 8.532 11.629 -17.327 1.00 92.38 105 GLU A CA 1
ATOM 833 C C . GLU A 1 105 ? 8.469 10.973 -18.718 1.00 92.38 105 GLU A C 1
ATOM 835 O O . GLU A 1 105 ? 7.691 11.397 -19.572 1.00 92.38 105 GLU A O 1
ATOM 840 N N . ASN A 1 106 ? 9.269 9.930 -18.955 1.00 91.50 106 ASN A N 1
ATOM 841 C CA . ASN A 1 106 ? 9.271 9.159 -20.196 1.00 91.50 106 ASN A CA 1
ATOM 842 C C . ASN A 1 106 ? 8.326 7.944 -20.129 1.00 91.50 106 ASN A C 1
ATOM 844 O O . ASN A 1 106 ? 8.245 7.178 -21.092 1.00 91.50 106 ASN A O 1
ATOM 848 N N . GLY A 1 107 ? 7.619 7.757 -19.011 1.00 92.69 107 GLY A N 1
ATOM 849 C CA . GLY A 1 107 ? 6.692 6.657 -18.779 1.00 92.69 107 GLY A CA 1
ATOM 850 C C . GLY A 1 107 ? 7.359 5.349 -18.347 1.00 92.69 107 GLY A C 1
ATOM 851 O O . GLY A 1 107 ? 6.716 4.302 -18.431 1.00 92.69 107 GLY A O 1
ATOM 852 N N . ASN A 1 108 ? 8.626 5.361 -17.920 1.00 94.69 108 ASN A N 1
ATOM 853 C CA . ASN A 1 108 ? 9.320 4.166 -17.434 1.00 94.69 108 ASN A CA 1
ATOM 854 C C . ASN A 1 108 ? 9.035 3.916 -15.956 1.00 94.69 108 ASN A C 1
ATOM 856 O O . ASN A 1 108 ? 9.029 4.849 -15.160 1.00 94.69 108 ASN A O 1
ATOM 860 N N . LEU A 1 109 ? 8.878 2.649 -15.571 1.00 95.88 109 LEU A N 1
ATOM 861 C CA . LEU A 1 109 ? 8.754 2.259 -14.167 1.00 95.88 109 LEU A CA 1
ATOM 862 C C . LEU A 1 109 ? 9.998 2.654 -13.367 1.00 95.88 109 LEU A C 1
ATOM 864 O O . LEU A 1 109 ? 11.103 2.191 -13.669 1.00 95.88 109 LEU A O 1
ATOM 868 N N . VAL A 1 110 ? 9.777 3.423 -12.301 1.00 96.56 110 VAL A N 1
ATOM 869 C CA . VAL A 1 110 ? 10.805 3.807 -11.322 1.00 96.56 110 VAL A CA 1
ATOM 870 C C . VAL A 1 110 ? 10.482 3.337 -9.906 1.00 96.56 110 VAL A C 1
ATOM 872 O O . VAL A 1 110 ? 11.397 3.146 -9.105 1.00 96.56 110 VAL A O 1
ATOM 875 N N . PHE A 1 111 ? 9.207 3.078 -9.607 1.00 97.00 111 PHE A N 1
ATOM 876 C CA . PHE A 1 111 ? 8.796 2.537 -8.316 1.00 97.00 111 PHE A CA 1
ATOM 877 C C . PHE A 1 111 ? 7.587 1.614 -8.441 1.00 97.00 111 PHE A C 1
ATOM 879 O O . PHE A 1 111 ? 6.583 1.955 -9.060 1.00 97.00 111 PHE A O 1
ATOM 886 N N . PHE A 1 112 ? 7.667 0.461 -7.794 1.00 97.19 112 PHE A N 1
ATOM 887 C CA . PHE A 1 112 ? 6.549 -0.421 -7.508 1.00 97.19 112 PHE A CA 1
ATOM 888 C C . PHE A 1 112 ? 6.729 -0.981 -6.101 1.00 97.19 112 PHE A C 1
ATOM 890 O O . PHE A 1 112 ? 7.805 -1.476 -5.772 1.00 97.19 112 PHE A O 1
ATOM 897 N N . ALA A 1 113 ? 5.680 -0.966 -5.288 1.00 96.81 113 ALA A N 1
ATOM 898 C CA . ALA A 1 113 ? 5.659 -1.687 -4.023 1.00 96.81 113 ALA A CA 1
ATOM 899 C C . ALA A 1 113 ? 4.249 -2.190 -3.730 1.00 96.81 113 ALA A C 1
ATOM 901 O O . ALA A 1 113 ? 3.295 -1.428 -3.835 1.00 96.81 113 ALA A O 1
ATOM 902 N N . ALA A 1 114 ? 4.124 -3.458 -3.344 1.00 94.50 114 ALA A N 1
ATOM 903 C CA . ALA A 1 114 ? 2.874 -4.087 -2.945 1.00 94.50 114 ALA A CA 1
ATOM 904 C C . ALA A 1 114 ? 2.974 -4.558 -1.491 1.00 94.50 114 ALA A C 1
ATOM 906 O O . ALA A 1 114 ? 3.798 -5.408 -1.159 1.00 94.50 114 ALA A O 1
ATOM 907 N N . ASN A 1 115 ? 2.115 -4.018 -0.628 1.00 90.44 115 ASN A N 1
ATOM 908 C CA . ASN A 1 115 ? 2.140 -4.263 0.811 1.00 90.44 115 ASN A CA 1
ATOM 909 C C . ASN A 1 115 ? 0.743 -4.577 1.346 1.00 90.44 115 ASN A C 1
ATOM 911 O O . ASN A 1 115 ? -0.252 -4.065 0.847 1.00 90.44 115 ASN A O 1
ATOM 915 N N . GLY A 1 116 ? 0.668 -5.369 2.413 1.00 85.44 116 GLY A N 1
ATOM 916 C CA . GLY A 1 116 ? -0.590 -5.668 3.099 1.00 85.44 116 GLY A CA 1
ATOM 917 C C . GLY A 1 116 ? -1.451 -6.754 2.431 1.00 85.44 116 GLY A C 1
ATOM 918 O O . GLY A 1 116 ? -1.061 -7.353 1.426 1.00 85.44 116 GLY A O 1
ATOM 919 N N . PRO A 1 117 ? -2.603 -7.083 3.039 1.00 85.50 117 PRO A N 1
ATOM 920 C CA . PRO A 1 117 ? -3.451 -8.180 2.591 1.00 85.50 117 PRO A CA 1
ATOM 921 C C . PRO A 1 117 ? -4.377 -7.768 1.439 1.00 85.50 117 PRO A C 1
ATOM 923 O O . PRO A 1 117 ? -5.080 -6.766 1.517 1.00 85.50 117 PRO A O 1
ATOM 926 N N . PHE A 1 118 ? -4.463 -8.607 0.406 1.00 89.31 118 PHE A N 1
ATOM 927 C CA . PHE A 1 118 ? -5.485 -8.491 -0.637 1.00 89.31 118 PHE A CA 1
ATOM 928 C C . PHE A 1 118 ? -6.486 -9.640 -0.481 1.00 89.31 118 PHE A C 1
ATOM 930 O O . PHE A 1 118 ? -6.074 -10.804 -0.535 1.00 89.31 118 PHE A O 1
ATOM 937 N N . PRO A 1 119 ? -7.779 -9.356 -0.257 1.00 83.19 119 PRO A N 1
ATOM 938 C CA . PRO A 1 119 ? -8.759 -10.391 0.045 1.00 83.19 119 PRO A CA 1
ATOM 939 C C . PRO A 1 119 ? -8.979 -11.308 -1.163 1.00 83.19 119 PRO A C 1
ATOM 941 O O . PRO A 1 119 ? -8.971 -10.874 -2.318 1.00 83.19 119 PRO A O 1
ATOM 944 N N . SER A 1 120 ? -9.203 -12.592 -0.895 1.00 82.19 120 SER A N 1
ATOM 945 C CA . SER A 1 120 ? -9.726 -13.555 -1.868 1.00 82.19 120 SER A CA 1
ATOM 946 C C . SER A 1 120 ? -11.152 -13.959 -1.491 1.00 82.19 120 SER A C 1
ATOM 948 O O . SER A 1 120 ? -11.579 -13.770 -0.349 1.00 82.19 120 SER A O 1
ATOM 950 N N . ALA A 1 121 ? -11.894 -14.545 -2.433 1.00 80.62 121 ALA A N 1
ATOM 951 C CA . ALA A 1 121 ? -13.257 -15.020 -2.179 1.00 80.62 121 ALA A CA 1
ATOM 952 C C . ALA A 1 121 ? -13.342 -15.985 -0.983 1.00 80.62 121 ALA A C 1
ATOM 954 O O . ALA A 1 121 ? -14.278 -15.895 -0.197 1.00 80.62 121 ALA A O 1
ATOM 955 N N . ASP A 1 122 ? -12.327 -16.828 -0.790 1.00 81.88 122 ASP A N 1
ATOM 956 C CA . ASP A 1 122 ? -12.288 -17.815 0.298 1.00 81.88 122 ASP A CA 1
ATOM 957 C C . ASP A 1 122 ? -12.112 -17.181 1.688 1.00 81.88 122 ASP A C 1
ATOM 959 O O . ASP A 1 122 ? -12.372 -17.817 2.706 1.00 81.88 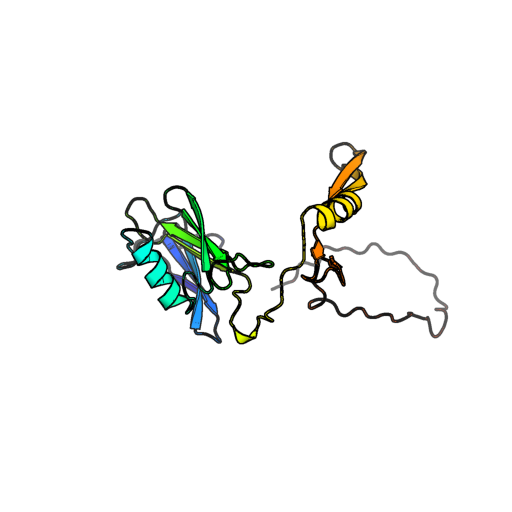122 ASP A O 1
ATOM 963 N N . THR A 1 123 ? -11.655 -15.927 1.740 1.00 76.88 123 THR A N 1
ATOM 964 C CA . THR A 1 123 ? -11.465 -15.171 2.989 1.00 76.88 123 THR A CA 1
ATOM 965 C C . THR A 1 123 ? -12.666 -14.302 3.355 1.00 76.88 123 THR A C 1
ATOM 967 O O . THR A 1 123 ? -12.658 -13.672 4.411 1.00 76.88 123 THR A O 1
ATOM 970 N N . PHE A 1 124 ? -13.691 -14.253 2.499 1.00 80.06 124 PHE A N 1
ATOM 971 C CA . PHE A 1 124 ? -14.830 -13.361 2.661 1.00 80.06 124 PHE A CA 1
ATOM 972 C C . PHE A 1 124 ? -16.078 -14.113 3.131 1.00 80.06 124 PHE A C 1
ATOM 974 O O . PHE A 1 124 ? -16.548 -15.047 2.483 1.00 80.06 124 PHE A O 1
ATOM 981 N N . GLN A 1 125 ? -16.659 -13.653 4.238 1.00 81.81 125 GLN A N 1
ATOM 982 C CA . GLN A 1 125 ? -17.973 -14.090 4.696 1.00 81.81 125 GLN A CA 1
ATOM 983 C C . GLN A 1 125 ? -19.020 -13.073 4.244 1.00 81.81 125 GLN A C 1
ATOM 985 O O . GLN A 1 125 ? -19.012 -11.922 4.677 1.00 81.81 125 GLN A O 1
ATOM 990 N N . GLN A 1 126 ? -19.923 -13.499 3.361 1.00 81.62 126 GLN A N 1
ATOM 991 C CA . GLN A 1 126 ? -21.004 -12.640 2.896 1.00 81.62 126 GLN A CA 1
ATOM 992 C C . GLN A 1 126 ? -22.106 -12.539 3.953 1.00 81.62 126 GLN A C 1
ATOM 994 O O . GLN A 1 126 ? -22.665 -13.546 4.381 1.00 81.62 126 GLN A O 1
ATOM 999 N N . GLU A 1 127 ? -22.445 -11.307 4.323 1.00 83.56 127 GLU A N 1
ATOM 1000 C CA . GLU A 1 127 ? -23.493 -10.987 5.291 1.00 83.56 127 GLU A CA 1
ATOM 1001 C C . GLU A 1 127 ? -24.372 -9.842 4.780 1.00 83.56 127 GLU A C 1
ATOM 1003 O O . GLU A 1 127 ? -23.987 -9.084 3.886 1.00 83.56 127 GLU A O 1
ATOM 1008 N N . GLU A 1 128 ? -25.566 -9.712 5.355 1.00 86.19 128 GLU A N 1
ATOM 1009 C CA . GLU A 1 128 ? -26.456 -8.587 5.087 1.00 86.19 128 GLU A CA 1
ATOM 1010 C C . GLU A 1 128 ? -25.990 -7.342 5.857 1.00 86.19 128 GLU A C 1
ATOM 1012 O O . GLU A 1 128 ? -25.792 -7.383 7.072 1.00 86.19 128 GLU A O 1
ATOM 1017 N N . PHE A 1 129 ? -25.821 -6.222 5.152 1.00 87.06 129 PHE A N 1
ATOM 1018 C CA . PHE A 1 129 ? -25.415 -4.952 5.751 1.00 87.06 129 PHE A CA 1
ATOM 1019 C C . PHE A 1 129 ? -26.616 -4.258 6.412 1.00 87.06 129 PHE A C 1
ATOM 1021 O O . PHE A 1 129 ? -27.471 -3.705 5.721 1.00 87.06 129 PHE A O 1
ATOM 1028 N N . ALA A 1 130 ? -26.674 -4.263 7.748 1.00 89.44 130 ALA A N 1
ATOM 1029 C CA . ALA A 1 130 ? -27.785 -3.697 8.525 1.00 89.44 130 ALA A CA 1
ATOM 1030 C C . ALA A 1 130 ? -27.422 -2.405 9.291 1.00 89.44 130 ALA A C 1
ATOM 1032 O O . ALA A 1 130 ? -28.222 -1.902 10.091 1.00 89.44 130 ALA A O 1
ATOM 1033 N N . LEU A 1 131 ? -26.217 -1.864 9.081 1.00 89.81 131 LEU A N 1
ATOM 1034 C CA . LEU A 1 131 ? -25.753 -0.637 9.728 1.00 89.81 131 LEU A CA 1
ATOM 1035 C C . LEU A 1 131 ? -26.346 0.611 9.064 1.00 89.81 131 LEU A C 1
ATOM 1037 O O . LEU A 1 131 ? -26.365 0.751 7.844 1.00 89.81 131 LEU A O 1
ATOM 1041 N N . SER A 1 132 ? -26.774 1.564 9.887 1.00 90.75 132 SER A N 1
ATOM 1042 C CA . SER A 1 132 ? -27.126 2.917 9.462 1.00 90.75 13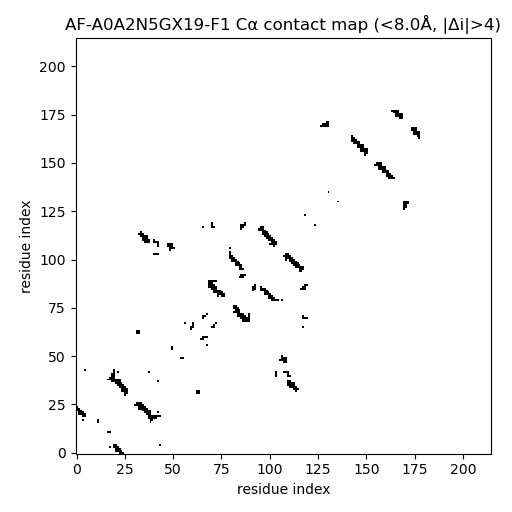2 SER A CA 1
ATOM 1043 C C . SER A 1 132 ? -26.240 3.945 10.160 1.00 90.75 132 SER A C 1
ATOM 1045 O O . SER A 1 132 ? -25.689 3.695 11.233 1.00 90.75 132 SER A O 1
ATOM 1047 N N . LEU A 1 133 ? -26.143 5.151 9.599 1.00 90.12 133 LEU A N 1
ATOM 1048 C CA . LEU A 1 133 ? -25.367 6.233 10.212 1.00 90.12 133 LEU A CA 1
ATOM 1049 C C . LEU A 1 133 ? -25.853 6.569 11.636 1.00 90.12 133 LEU A C 1
ATOM 1051 O O . LEU A 1 133 ? -25.045 6.896 12.504 1.00 90.12 133 LEU A O 1
ATOM 1055 N N . ALA A 1 134 ? -27.159 6.446 11.893 1.00 91.12 134 ALA A N 1
ATOM 1056 C CA . ALA A 1 134 ? -27.740 6.675 13.214 1.00 91.12 134 ALA A CA 1
ATOM 1057 C C . ALA A 1 134 ? -27.228 5.677 14.268 1.00 91.12 134 ALA A C 1
ATOM 1059 O O . ALA A 1 134 ? -27.122 6.041 15.437 1.00 91.12 134 ALA A O 1
ATOM 1060 N N . ASP A 1 135 ? -26.863 4.458 13.856 1.00 87.88 135 ASP A N 1
ATOM 1061 C CA . ASP A 1 135 ? -26.278 3.447 14.741 1.00 87.88 135 ASP A CA 1
ATOM 1062 C C . ASP A 1 135 ? -24.806 3.749 15.065 1.00 87.88 135 ASP A C 1
ATOM 1064 O O . ASP A 1 135 ? -24.343 3.499 16.176 1.00 87.88 135 ASP A O 1
ATOM 1068 N N . VAL A 1 136 ? -24.067 4.309 14.100 1.00 89.44 136 VAL A N 1
ATOM 1069 C CA . VAL A 1 136 ? -22.609 4.500 14.193 1.00 89.44 136 VAL A CA 1
ATOM 1070 C C . VAL A 1 136 ? -22.234 5.784 14.936 1.00 89.44 136 VAL A C 1
ATOM 1072 O O . VAL A 1 136 ? -21.270 5.799 15.699 1.00 89.44 136 VAL A O 1
ATOM 1075 N N . VAL A 1 137 ? -22.988 6.874 14.755 1.00 90.75 137 VAL A N 1
ATOM 1076 C CA . VAL A 1 137 ? -22.649 8.193 15.329 1.00 90.75 137 VAL A CA 1
ATOM 1077 C C . VAL A 1 137 ? -22.474 8.171 16.858 1.00 90.75 137 VAL A C 1
ATOM 1079 O O . VAL A 1 137 ? -21.499 8.758 17.338 1.00 90.75 137 VAL A O 1
ATOM 1082 N N . PRO A 1 138 ? -23.348 7.522 17.655 1.00 90.44 138 PRO A N 1
ATOM 1083 C CA . PRO A 1 138 ? -23.144 7.425 19.100 1.00 90.44 138 PRO A CA 1
ATOM 1084 C C . PRO A 1 138 ? -21.850 6.688 19.469 1.00 90.44 138 PRO A C 1
ATOM 1086 O O . PRO A 1 138 ? -21.144 7.113 20.381 1.00 90.44 138 PRO A O 1
ATOM 1089 N N . LEU A 1 139 ? -21.509 5.624 18.734 1.00 89.19 139 LEU A N 1
ATOM 1090 C CA . LEU A 1 139 ? -20.288 4.847 18.954 1.00 89.19 139 LEU A CA 1
ATOM 1091 C C . LEU A 1 139 ? -19.043 5.675 18.626 1.00 89.19 139 LEU A C 1
ATOM 1093 O O . LEU A 1 139 ? -18.136 5.751 19.449 1.00 89.19 139 LEU A O 1
ATOM 1097 N N . ALA A 1 140 ? -19.036 6.375 17.490 1.00 87.69 140 ALA A N 1
ATOM 1098 C CA . ALA A 1 140 ? -17.939 7.261 17.103 1.00 87.69 140 ALA A CA 1
ATOM 1099 C C . ALA A 1 140 ? -17.702 8.373 18.140 1.00 87.69 140 ALA A C 1
ATOM 1101 O O . ALA A 1 140 ? -16.565 8.658 18.510 1.00 87.69 140 ALA A O 1
ATOM 1102 N N . ARG A 1 141 ? -18.775 8.963 18.683 1.00 89.44 141 ARG A N 1
ATOM 1103 C CA . ARG A 1 141 ? -18.670 9.956 19.767 1.00 89.44 141 ARG A CA 1
ATOM 1104 C C . ARG A 1 141 ? -18.080 9.366 21.043 1.00 89.44 141 ARG A C 1
ATOM 1106 O O . ARG A 1 141 ? -17.324 10.050 21.723 1.00 89.44 141 ARG A O 1
ATOM 1113 N N . ASN A 1 142 ? -18.399 8.113 21.363 1.00 89.81 142 ASN A N 1
ATOM 1114 C CA . ASN A 1 142 ? -17.839 7.443 22.534 1.00 89.81 142 ASN A CA 1
ATOM 1115 C C . ASN A 1 142 ? -16.332 7.191 22.408 1.00 89.81 142 ASN A C 1
ATOM 1117 O O . ASN A 1 142 ? -15.666 7.173 23.444 1.00 89.81 142 ASN A O 1
ATOM 1121 N N . GLN A 1 143 ? -15.806 7.035 21.187 1.00 88.56 143 GLN A N 1
ATOM 1122 C CA . GLN A 1 143 ? -14.366 6.882 20.934 1.00 88.56 143 GLN A CA 1
ATOM 1123 C C . GLN A 1 143 ? -13.581 8.191 21.069 1.00 88.56 143 GLN A C 1
ATOM 1125 O O . GLN A 1 143 ? -12.364 8.164 21.224 1.00 88.56 143 GLN A O 1
ATOM 1130 N N . PHE A 1 144 ? -14.254 9.342 21.044 1.00 90.25 144 PHE A N 1
ATOM 1131 C CA . PHE A 1 144 ? -13.604 10.634 21.214 1.00 90.25 144 PHE A CA 1
ATOM 1132 C C . PHE A 1 144 ? -13.328 10.894 22.697 1.00 90.25 144 PHE A C 1
ATOM 1134 O O . PHE A 1 144 ? -14.249 11.090 23.497 1.00 90.25 144 PHE A O 1
ATOM 1141 N N . LYS A 1 145 ? -12.052 10.875 23.080 1.00 90.12 145 LYS A N 1
ATOM 1142 C CA . LYS A 1 145 ? -11.611 10.988 24.474 1.00 90.12 145 LYS A CA 1
ATOM 1143 C C . LYS A 1 145 ? -10.594 12.112 24.632 1.00 90.12 145 LYS A C 1
ATOM 1145 O O . LYS A 1 145 ? -9.787 12.369 23.744 1.00 90.12 145 LYS A O 1
ATOM 1150 N N . LEU A 1 146 ? -10.645 12.781 25.780 1.00 92.00 146 LEU A N 1
ATOM 1151 C CA . LEU A 1 146 ? -9.638 13.751 26.195 1.00 92.00 146 LEU A CA 1
ATOM 1152 C C . LEU A 1 146 ? -8.555 13.020 26.991 1.00 92.00 146 LEU A C 1
ATOM 1154 O O . LEU A 1 146 ? -8.875 12.315 27.949 1.00 92.00 146 LEU A O 1
ATOM 1158 N N . PHE A 1 147 ? -7.298 13.218 26.615 1.00 88.81 147 PHE A N 1
ATOM 1159 C CA . PHE A 1 147 ? -6.132 12.669 27.298 1.00 88.81 147 PHE A CA 1
ATOM 1160 C C . PHE A 1 147 ? -5.148 13.787 27.631 1.00 88.81 147 PHE A C 1
ATOM 1162 O O . PHE A 1 147 ? -5.113 14.811 26.951 1.00 88.81 147 PHE A O 1
ATOM 1169 N N . GLU A 1 148 ? -4.321 13.584 28.651 1.00 92.06 148 GLU A N 1
ATOM 1170 C CA . GLU A 1 148 ? -3.165 14.444 28.900 1.00 92.06 148 GLU A CA 1
ATOM 1171 C C . GLU A 1 148 ? -1.940 13.832 28.223 1.00 92.06 148 GLU A C 1
ATOM 1173 O O . GLU A 1 148 ? -1.579 12.687 28.498 1.00 92.06 148 GLU A O 1
ATOM 1178 N N . PHE A 1 149 ? -1.307 14.588 27.327 1.00 89.69 149 PHE A N 1
ATOM 1179 C CA . PHE A 1 149 ? -0.117 14.151 26.607 1.00 89.69 149 PHE A CA 1
ATOM 1180 C C . PHE A 1 149 ? 1.119 14.917 27.100 1.00 89.69 149 PHE A C 1
ATOM 1182 O O . PHE A 1 149 ? 1.066 16.149 27.209 1.00 89.69 149 PHE A O 1
ATOM 1189 N N . PRO A 1 150 ? 2.236 14.230 27.399 1.00 92.50 150 PRO A N 1
ATOM 1190 C CA . PRO A 1 150 ? 3.465 14.895 27.804 1.00 92.50 150 PRO A CA 1
ATOM 1191 C C . PRO A 1 150 ? 4.191 15.470 26.579 1.00 92.50 150 PRO A C 1
ATOM 1193 O O . PRO A 1 150 ? 4.585 14.741 25.672 1.00 92.50 150 PRO A O 1
ATOM 1196 N N . SER A 1 151 ? 4.415 16.786 26.554 1.00 87.81 151 SER A N 1
ATOM 1197 C CA . SER A 1 151 ? 5.318 17.411 25.585 1.00 87.81 151 SER A CA 1
ATOM 1198 C C . SER A 1 151 ? 6.740 17.409 26.127 1.00 87.81 151 SER A C 1
ATOM 1200 O O . SER A 1 151 ? 7.005 18.062 27.137 1.00 87.81 151 SER A O 1
ATOM 1202 N N . PHE A 1 152 ? 7.662 16.747 25.430 1.00 87.31 152 PHE A N 1
ATOM 1203 C CA . PHE A 1 152 ? 9.090 16.890 25.718 1.00 87.31 152 PHE A CA 1
ATOM 1204 C C . PHE A 1 152 ? 9.599 18.291 25.364 1.00 87.31 152 PHE A C 1
ATOM 1206 O O . PHE A 1 152 ? 10.299 18.896 26.164 1.00 87.31 152 PHE A O 1
ATOM 1213 N N . GLU A 1 153 ? 9.193 18.843 24.217 1.00 90.00 153 GLU A N 1
ATOM 1214 C CA . GLU A 1 153 ? 9.613 20.185 23.786 1.00 90.00 153 GLU A CA 1
ATOM 1215 C C . GLU A 1 153 ? 9.124 21.299 24.717 1.00 90.00 153 GLU A C 1
ATOM 1217 O O . GLU A 1 153 ? 9.825 22.285 24.926 1.00 90.00 153 GLU A O 1
ATOM 1222 N N . GLN A 1 154 ? 7.910 21.168 25.260 1.00 88.50 154 GLN A N 1
ATOM 1223 C CA . GLN A 1 154 ? 7.302 22.199 26.110 1.00 88.50 154 GLN A CA 1
ATOM 1224 C C . GLN A 1 154 ? 7.426 21.900 27.611 1.00 88.50 154 GLN A C 1
ATOM 1226 O O . GLN A 1 154 ? 6.877 22.661 28.407 1.00 88.50 154 GLN A O 1
ATOM 1231 N N . GLU A 1 155 ? 8.075 20.791 27.984 1.00 90.31 155 GLU A N 1
ATOM 1232 C CA . GLU A 1 155 ? 8.268 20.317 29.365 1.00 90.31 155 GLU A CA 1
ATOM 1233 C C . GLU A 1 155 ? 6.988 20.341 30.226 1.00 90.31 155 GLU A C 1
ATOM 1235 O O . GLU A 1 155 ? 7.007 20.641 31.421 1.00 90.31 155 GLU A O 1
ATOM 1240 N N . LYS A 1 156 ? 5.834 20.042 29.617 1.00 93.31 156 LYS A N 1
ATOM 1241 C CA . LYS A 1 156 ? 4.530 20.097 30.293 1.00 93.31 156 LYS A CA 1
ATOM 1242 C C . LYS A 1 156 ? 3.531 19.104 29.717 1.00 93.31 156 LYS A C 1
ATOM 1244 O O . LYS A 1 156 ? 3.620 18.698 28.559 1.00 93.31 156 LYS A O 1
ATOM 1249 N N . TRP A 1 157 ? 2.530 18.787 30.528 1.00 93.25 157 TRP A N 1
ATOM 1250 C CA . TRP A 1 157 ? 1.351 18.038 30.110 1.00 93.25 157 TRP A CA 1
ATOM 1251 C C . TRP A 1 157 ? 0.336 18.994 29.495 1.00 93.25 157 TRP A C 1
ATOM 1253 O O . TRP A 1 157 ? 0.102 20.082 30.027 1.00 93.25 157 TRP A O 1
ATOM 1263 N N . PHE A 1 158 ? -0.259 18.610 28.370 1.00 92.88 158 PHE A N 1
ATOM 1264 C CA . PHE A 1 158 ? -1.334 19.384 27.764 1.00 92.88 158 PHE A CA 1
ATOM 1265 C C . PHE A 1 158 ? -2.459 18.470 27.269 1.00 92.88 158 PHE A C 1
ATOM 1267 O O . PHE A 1 158 ? -2.206 17.328 26.875 1.00 92.88 158 PHE A O 1
ATOM 1274 N N . PRO A 1 159 ? -3.712 18.949 27.318 1.00 93.25 159 PRO A N 1
ATOM 1275 C CA . PRO A 1 159 ? -4.854 18.162 26.894 1.00 93.25 159 PRO A CA 1
ATOM 1276 C C . PRO A 1 159 ? -4.870 18.001 25.371 1.00 93.25 159 PRO A C 1
ATOM 1278 O O . PRO A 1 159 ? -4.750 18.978 24.630 1.00 93.25 159 PRO A O 1
ATOM 1281 N N . VAL A 1 160 ? -5.083 16.772 24.913 1.00 91.81 160 VAL A N 1
ATOM 1282 C CA . VAL A 1 160 ? -5.289 16.418 23.507 1.00 91.81 160 VAL A CA 1
ATOM 1283 C C . VAL A 1 160 ? -6.545 15.572 23.366 1.00 91.81 160 VAL A C 1
ATOM 1285 O O . VAL A 1 160 ? -6.872 14.765 24.237 1.00 91.81 160 VAL A O 1
ATOM 1288 N N . TYR A 1 161 ? -7.253 15.742 22.255 1.00 91.38 161 TYR A N 1
ATOM 1289 C CA . TYR A 1 161 ? -8.331 14.834 21.896 1.00 91.38 161 TYR A CA 1
ATOM 1290 C C . TYR A 1 161 ? -7.779 13.691 21.053 1.00 91.38 161 TYR A C 1
ATOM 1292 O O . TYR A 1 161 ? -7.142 13.930 20.029 1.00 91.38 161 TYR A O 1
ATOM 1300 N N . GLY A 1 162 ? -8.040 12.465 21.491 1.00 87.62 162 GLY A N 1
ATOM 1301 C CA . GLY A 1 162 ? -7.761 11.250 20.741 1.00 87.62 162 GLY A CA 1
ATOM 1302 C C . GLY A 1 162 ? -9.052 10.618 20.235 1.00 87.62 162 GLY A C 1
ATOM 1303 O O . GLY A 1 162 ? -10.100 10.702 20.882 1.00 87.62 162 GLY A O 1
ATOM 1304 N N . LEU A 1 163 ? -8.956 9.977 19.077 1.00 87.38 163 LEU A N 1
ATOM 1305 C CA . LEU A 1 163 ? -9.983 9.107 18.526 1.00 87.38 163 LEU A CA 1
ATOM 1306 C C . LEU A 1 163 ? -9.329 7.756 18.249 1.00 87.38 163 LEU A C 1
ATOM 1308 O O . LEU A 1 163 ? -8.274 7.711 17.619 1.00 87.38 163 LEU A O 1
ATOM 1312 N N . GLU A 1 164 ? -9.952 6.681 18.714 1.00 84.12 164 GL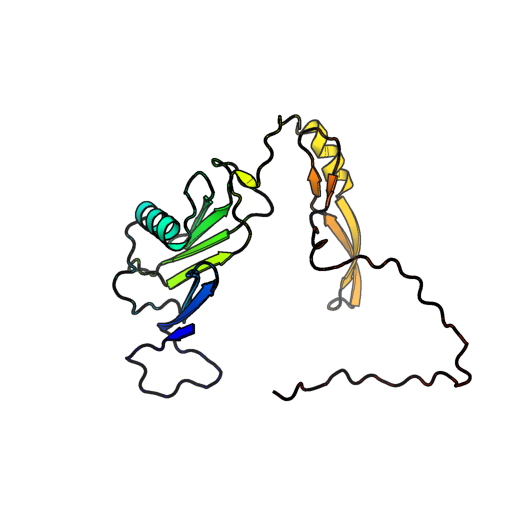U A N 1
ATOM 1313 C CA . GLU A 1 164 ? -9.540 5.321 18.378 1.00 84.12 164 GLU A CA 1
ATOM 1314 C C . GLU A 1 164 ? -10.410 4.777 17.241 1.00 84.12 164 GLU A C 1
ATOM 1316 O O . GLU A 1 164 ? -11.631 4.969 17.223 1.00 84.12 164 GLU A O 1
ATOM 1321 N N . GLU A 1 165 ? -9.775 4.110 16.280 1.00 86.12 165 GLU A N 1
ATOM 1322 C CA . GLU A 1 165 ? -10.480 3.400 15.219 1.00 86.12 165 GLU A CA 1
ATOM 1323 C C . GLU A 1 165 ? -11.011 2.057 15.743 1.00 86.12 165 GLU A C 1
ATOM 1325 O O . GLU A 1 165 ? -10.328 1.317 16.455 1.00 86.12 165 GLU A O 1
ATOM 1330 N N . ILE A 1 166 ? -12.251 1.736 15.379 1.00 87.69 166 ILE A N 1
ATOM 1331 C CA . ILE A 1 166 ? -12.890 0.451 15.659 1.00 87.69 166 ILE A CA 1
ATOM 1332 C C . ILE A 1 166 ? -13.686 0.007 14.431 1.00 87.69 166 ILE A C 1
ATOM 1334 O O . ILE A 1 166 ? -14.234 0.834 13.702 1.00 87.69 166 ILE A O 1
ATOM 1338 N N . TYR A 1 167 ? -13.817 -1.300 14.243 1.00 88.44 167 TYR A N 1
ATOM 1339 C CA . TYR A 1 167 ? -14.741 -1.891 13.283 1.00 88.44 167 TYR A CA 1
ATOM 1340 C C . TYR A 1 167 ? -16.050 -2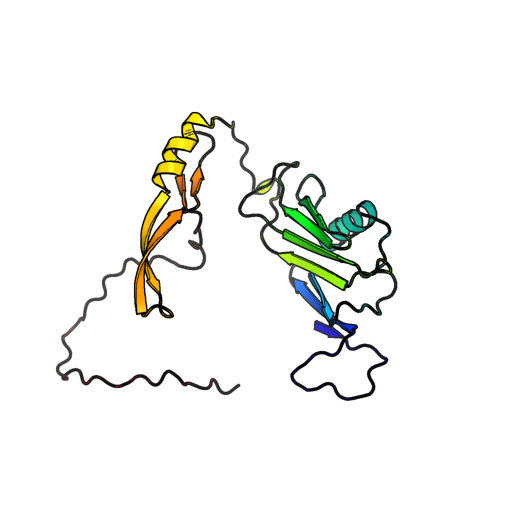.285 13.962 1.00 88.44 167 TYR A C 1
ATOM 1342 O O . TYR A 1 167 ? -16.108 -2.527 15.169 1.00 88.44 167 TYR A O 1
ATOM 1350 N N . LEU A 1 168 ? -17.112 -2.366 13.168 1.00 89.50 168 LEU A N 1
ATOM 1351 C CA . LEU A 1 168 ? -18.447 -2.760 13.604 1.00 89.50 168 LEU A CA 1
ATOM 1352 C C . LEU A 1 168 ? -18.906 -3.940 12.761 1.00 89.50 168 LEU A C 1
ATOM 1354 O O . LEU A 1 168 ? -18.752 -3.916 11.539 1.00 89.50 168 LEU A O 1
ATOM 1358 N N . THR A 1 169 ? -19.490 -4.955 13.394 1.00 89.19 169 THR A N 1
ATOM 1359 C CA . THR A 1 169 ? -20.115 -6.050 12.647 1.00 89.19 169 THR A CA 1
ATOM 1360 C C . THR A 1 169 ? -21.365 -5.552 11.916 1.00 89.19 169 THR A C 1
ATOM 1362 O O . THR A 1 169 ? -22.081 -4.666 12.395 1.00 89.19 169 THR A O 1
ATOM 1365 N N . ASN A 1 170 ? -21.664 -6.143 10.755 1.00 87.94 170 ASN A N 1
ATOM 1366 C CA . ASN A 1 170 ? -22.775 -5.720 9.891 1.00 87.94 170 ASN A CA 1
ATOM 1367 C C . ASN A 1 170 ? -24.147 -5.754 10.586 1.00 87.94 170 ASN A C 1
ATOM 1369 O O . ASN A 1 170 ? -25.049 -5.002 10.220 1.00 87.94 170 ASN A O 1
ATOM 1373 N N . ASN A 1 171 ? -24.295 -6.609 11.600 1.00 85.31 171 ASN A N 1
ATOM 1374 C CA . ASN A 1 171 ? -25.511 -6.827 12.384 1.00 85.31 171 ASN A CA 1
ATOM 1375 C C . ASN A 1 171 ? -25.525 -6.085 13.739 1.00 85.31 171 ASN A C 1
ATOM 1377 O O . ASN A 1 171 ? -26.445 -6.308 14.527 1.00 85.31 171 ASN A O 1
ATOM 1381 N N . LYS A 1 172 ? -24.536 -5.220 14.024 1.00 82.50 172 LYS A N 1
ATOM 1382 C CA . LYS A 1 172 ? -24.386 -4.467 15.290 1.00 82.50 172 LYS A CA 1
ATOM 1383 C C . LYS A 1 172 ? -24.164 -5.337 16.530 1.00 82.50 172 LYS A C 1
ATOM 1385 O O . LYS A 1 172 ? -24.343 -4.847 17.645 1.00 82.50 172 LYS A O 1
ATOM 1390 N N . SER A 1 173 ? -23.819 -6.613 16.369 1.00 81.31 173 SER A N 1
ATOM 1391 C CA . SER A 1 173 ? -23.611 -7.492 17.518 1.00 81.31 173 SER A CA 1
ATOM 1392 C C . SER A 1 173 ? -22.419 -7.046 18.360 1.00 81.31 173 SER A C 1
ATOM 1394 O O . SER A 1 173 ? -22.476 -7.149 19.582 1.00 81.31 173 SER A O 1
ATOM 1396 N N . GLU A 1 174 ? -21.343 -6.573 17.718 1.00 85.56 174 GLU A N 1
ATOM 1397 C CA . GLU A 1 174 ? -20.043 -6.378 18.363 1.00 85.56 174 GLU A CA 1
ATOM 1398 C C . GLU A 1 174 ? -19.211 -5.258 17.706 1.00 85.56 174 GLU A C 1
ATOM 1400 O O . GLU A 1 174 ? -19.414 -4.878 16.549 1.00 85.56 174 GLU A O 1
ATOM 1405 N N . THR A 1 175 ? -18.244 -4.741 18.470 1.00 88.81 175 THR A N 1
ATOM 1406 C CA . THR A 1 175 ? -17.187 -3.821 18.019 1.00 88.81 175 THR A CA 1
ATOM 1407 C C . THR A 1 175 ? -15.849 -4.559 18.010 1.00 88.81 175 THR A C 1
ATOM 1409 O O . THR A 1 175 ? -15.545 -5.258 18.977 1.00 88.81 175 THR A O 1
ATOM 1412 N N . ILE A 1 176 ? -15.016 -4.354 16.992 1.00 86.00 176 ILE A N 1
ATOM 1413 C CA . ILE A 1 176 ? -13.687 -4.969 16.876 1.00 86.00 176 ILE A CA 1
ATOM 1414 C C . ILE A 1 176 ? -12.628 -3.854 16.965 1.00 86.00 176 ILE A C 1
ATOM 1416 O O . ILE A 1 176 ? -12.698 -2.913 16.178 1.00 86.00 176 ILE A O 1
ATOM 1420 N N . PRO A 1 177 ? -11.654 -3.907 17.888 1.00 82.31 177 PRO A N 1
ATOM 1421 C CA . PRO A 1 177 ? -10.583 -2.907 17.967 1.00 82.31 177 PRO A CA 1
ATOM 1422 C C . PRO A 1 177 ? -9.711 -2.868 16.700 1.00 82.31 177 PRO A C 1
ATOM 1424 O O . PRO A 1 177 ? -9.440 -3.917 16.115 1.00 82.31 177 PRO A O 1
ATOM 1427 N N . PHE A 1 178 ? -9.226 -1.685 16.299 1.00 74.50 178 PHE A N 1
ATOM 1428 C CA . PHE A 1 178 ? -8.329 -1.539 15.139 1.00 74.50 178 PHE A CA 1
ATOM 1429 C C . PHE A 1 178 ? -6.977 -2.237 15.329 1.00 74.50 178 PHE A C 1
ATOM 1431 O O . PHE A 1 178 ? -6.466 -2.871 14.404 1.00 74.50 178 PHE A O 1
ATOM 1438 N N . PHE A 1 179 ? -6.419 -2.183 16.543 1.00 61.41 179 PHE A N 1
ATOM 1439 C CA . PHE A 1 179 ? -5.180 -2.875 16.895 1.00 61.41 179 PHE A CA 1
ATOM 1440 C C . PHE A 1 179 ? -5.427 -4.367 17.105 1.00 61.41 179 PHE A C 1
ATOM 1442 O O . PHE A 1 179 ? -5.355 -4.894 18.214 1.00 61.41 179 PHE A O 1
ATOM 1449 N N . ALA A 1 180 ? -5.681 -5.076 16.012 1.00 46.19 180 ALA A N 1
ATOM 1450 C CA . ALA A 1 180 ? -5.627 -6.522 15.995 1.00 46.19 180 ALA A CA 1
ATOM 1451 C C . ALA A 1 180 ? -4.197 -7.018 15.722 1.00 46.19 180 ALA A C 1
ATOM 1453 O O . ALA A 1 180 ? -4.000 -7.924 14.916 1.00 46.19 180 ALA A O 1
ATOM 1454 N N . ASP A 1 181 ? -3.200 -6.511 16.456 1.00 44.84 181 ASP A N 1
ATOM 1455 C CA . ASP A 1 181 ? -1.917 -7.214 16.595 1.00 44.84 181 ASP A CA 1
ATOM 1456 C C . ASP A 1 181 ? -2.018 -8.363 17.623 1.00 44.84 181 ASP A C 1
ATOM 1458 O O . ASP A 1 181 ? -1.103 -8.691 18.377 1.00 44.84 181 ASP A O 1
ATOM 1462 N N . VAL A 1 182 ? -3.183 -9.022 17.642 1.00 45.31 182 VAL A N 1
ATOM 1463 C CA . VAL A 1 182 ? -3.460 -10.231 18.434 1.00 45.31 182 VAL A CA 1
ATOM 1464 C C . VAL A 1 182 ? -2.704 -11.441 17.860 1.00 45.31 182 VAL A C 1
ATOM 1466 O O . VAL A 1 182 ? -2.799 -12.544 18.389 1.00 45.31 182 VAL A O 1
ATOM 1469 N N . ARG A 1 183 ? -1.962 -11.271 16.753 1.00 43.25 183 ARG A N 1
ATOM 1470 C CA . ARG A 1 183 ? -1.146 -12.334 16.150 1.00 43.25 183 ARG A CA 1
ATOM 1471 C C . ARG A 1 183 ? 0.352 -12.205 16.420 1.00 43.25 183 ARG A C 1
ATOM 1473 O O . ARG A 1 183 ? 1.016 -13.235 16.360 1.00 43.25 183 ARG A O 1
ATOM 1480 N N . SER A 1 184 ? 0.894 -11.023 16.728 1.00 42.66 184 SER A N 1
ATOM 1481 C CA . SER A 1 184 ? 2.311 -10.899 17.122 1.00 42.66 184 SER A CA 1
ATOM 1482 C C . SER A 1 184 ? 2.536 -11.161 18.612 1.00 42.66 184 SER A C 1
ATOM 1484 O O . SER A 1 184 ? 3.645 -11.501 19.024 1.00 42.66 184 SER A O 1
ATOM 1486 N N . SER A 1 185 ? 1.483 -11.034 19.425 1.00 53.25 185 SER A N 1
ATOM 1487 C CA . SER A 1 185 ? 1.566 -11.163 20.873 1.00 53.25 185 SER A CA 1
ATOM 1488 C C . SER A 1 185 ? 0.561 -12.182 21.404 1.00 53.25 185 SER A C 1
ATOM 1490 O O . SER A 1 185 ? -0.646 -12.105 21.185 1.00 53.25 185 SER A O 1
ATOM 1492 N N . L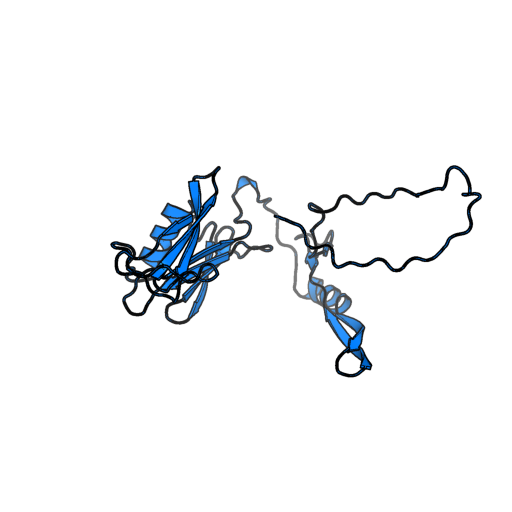EU A 1 186 ? 1.073 -13.173 22.131 1.00 53.09 186 LEU A N 1
ATOM 1493 C CA . LEU A 1 186 ? 0.253 -14.069 22.933 1.00 53.09 186 LEU A CA 1
ATOM 1494 C C . LEU A 1 186 ? 0.062 -13.409 24.298 1.00 53.09 186 LEU A C 1
ATOM 1496 O O . LEU A 1 186 ? 1.033 -13.202 25.028 1.00 53.09 186 LEU A O 1
ATOM 1500 N N . LYS A 1 187 ? -1.182 -13.099 24.671 1.00 61.47 187 LYS A N 1
ATOM 1501 C CA . LYS A 1 187 ? -1.482 -12.638 26.029 1.00 61.47 187 LYS A CA 1
ATOM 1502 C C . LYS A 1 187 ? -1.224 -13.784 27.012 1.00 61.47 187 LYS A C 1
ATOM 1504 O O . LYS A 1 187 ? -2.000 -14.734 27.085 1.00 61.47 187 LYS A O 1
ATOM 1509 N N . ILE A 1 188 ? -0.119 -13.710 27.752 1.00 74.88 188 ILE A N 1
ATOM 1510 C CA . ILE A 1 188 ? 0.227 -14.680 28.795 1.00 74.88 188 ILE A CA 1
ATOM 1511 C C . ILE A 1 188 ? -0.207 -14.098 30.142 1.00 74.88 188 ILE A C 1
ATOM 1513 O O . ILE A 1 188 ? 0.524 -13.337 30.771 1.00 74.88 188 ILE A O 1
ATOM 1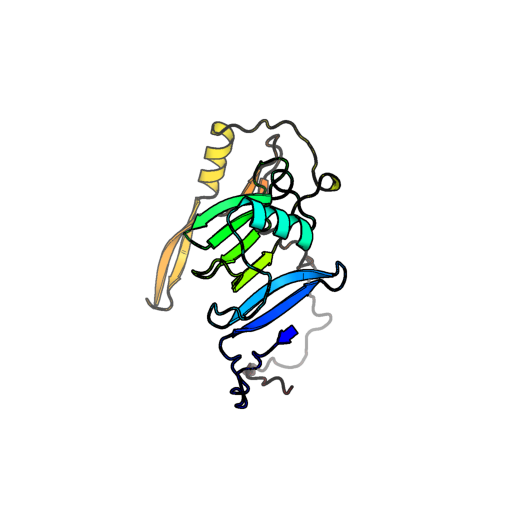517 N N . ASP A 1 189 ? -1.395 -14.484 30.604 1.00 73.69 189 ASP A N 1
ATOM 1518 C CA . ASP A 1 189 ? -1.895 -14.132 31.938 1.00 73.69 189 ASP A CA 1
ATOM 1519 C C . ASP A 1 189 ? -1.263 -15.054 33.003 1.00 73.69 189 ASP A C 1
ATOM 1521 O O . ASP A 1 189 ? -1.926 -15.902 33.603 1.00 73.69 189 ASP A O 1
ATOM 1525 N N . LYS A 1 190 ? 0.056 -14.931 33.215 1.00 78.44 190 LYS A N 1
ATOM 1526 C CA . LYS A 1 190 ? 0.799 -15.716 34.215 1.00 78.44 190 LYS A CA 1
ATOM 1527 C C . LYS A 1 190 ? 1.258 -14.827 35.364 1.00 78.44 190 LYS A C 1
ATOM 1529 O O . LYS A 1 190 ? 2.055 -13.912 35.180 1.00 78.44 190 LYS A O 1
ATOM 1534 N N . ILE A 1 191 ? 0.790 -15.139 36.569 1.00 82.50 191 ILE A N 1
ATOM 1535 C CA . ILE A 1 191 ? 1.272 -14.497 37.793 1.00 82.50 191 ILE A CA 1
ATOM 1536 C C . ILE A 1 191 ? 2.687 -15.016 38.068 1.00 82.50 191 ILE A C 1
ATOM 1538 O O . ILE A 1 191 ? 2.877 -16.208 38.315 1.00 82.50 191 ILE A O 1
ATOM 1542 N N . LEU A 1 192 ? 3.680 -14.128 38.011 1.00 79.50 192 LEU A N 1
ATOM 1543 C CA . LEU A 1 192 ? 5.038 -14.430 38.454 1.00 79.50 192 LEU A CA 1
ATOM 1544 C C . LEU A 1 192 ? 5.070 -14.362 39.980 1.00 79.50 192 LEU A C 1
ATOM 1546 O O . LEU A 1 192 ? 4.812 -13.315 40.572 1.00 79.50 192 LEU A O 1
ATOM 1550 N N . GLN A 1 193 ? 5.363 -15.493 40.609 1.00 80.94 193 GLN A N 1
ATOM 1551 C CA . GLN A 1 193 ? 5.566 -15.584 42.047 1.00 80.94 193 GLN A CA 1
ATOM 1552 C C . GLN A 1 193 ? 7.011 -15.992 42.298 1.00 80.94 193 GLN A C 1
ATOM 1554 O O . GLN A 1 193 ? 7.570 -16.813 41.574 1.00 80.94 193 GLN A O 1
ATOM 1559 N N . TRP A 1 194 ? 7.624 -15.388 43.309 1.00 80.94 194 TRP A N 1
ATOM 1560 C CA . TRP A 1 194 ? 8.909 -15.851 43.806 1.00 80.94 194 TRP A CA 1
ATOM 1561 C C . TRP A 1 194 ? 8.672 -17.131 44.602 1.00 80.94 194 TRP A C 1
ATOM 1563 O O . TRP A 1 194 ? 7.982 -17.090 45.619 1.00 80.94 194 TRP A O 1
ATOM 1573 N N . ASP A 1 195 ? 9.259 -18.246 44.171 1.00 79.31 195 ASP A N 1
ATOM 1574 C CA . ASP A 1 195 ? 9.178 -19.511 44.917 1.00 79.31 195 ASP A CA 1
ATOM 1575 C C . ASP A 1 195 ? 9.861 -19.404 46.288 1.00 79.31 195 ASP A C 1
ATOM 1577 O O . ASP A 1 195 ? 9.540 -20.129 47.230 1.00 79.31 195 ASP A O 1
ATOM 1581 N N . SER A 1 196 ? 10.824 -18.491 46.425 1.00 81.88 196 SER A N 1
ATOM 1582 C CA . SER A 1 196 ? 11.484 -18.165 47.685 1.00 81.88 196 SER A CA 1
ATOM 1583 C C . SER A 1 196 ? 12.028 -16.734 47.647 1.00 81.88 196 SER A C 1
ATOM 1585 O O . SER A 1 196 ? 12.511 -16.296 46.600 1.00 81.88 196 SER A O 1
ATOM 1587 N N . PRO A 1 197 ? 11.972 -15.984 48.760 1.00 77.44 197 PRO A N 1
ATOM 1588 C CA . PRO A 1 197 ? 12.612 -14.678 48.842 1.00 77.44 197 PRO A CA 1
ATOM 1589 C C . PRO A 1 197 ? 14.129 -14.831 48.680 1.00 77.44 197 PRO A C 1
ATOM 1591 O O . PRO A 1 197 ? 14.739 -15.699 49.306 1.00 77.44 197 PRO A O 1
ATOM 1594 N N . SER A 1 198 ? 14.744 -13.980 47.854 1.00 76.56 198 SER A N 1
ATOM 1595 C CA . SER A 1 198 ? 16.205 -13.918 47.785 1.00 76.56 198 SER A CA 1
ATOM 1596 C C . SER A 1 198 ? 16.752 -13.409 49.125 1.00 76.56 198 SER A C 1
ATOM 1598 O O . SER A 1 198 ? 16.270 -12.386 49.618 1.00 76.56 198 SER A O 1
ATOM 1600 N N . PRO A 1 199 ? 17.747 -14.083 49.727 1.00 77.19 199 PRO A N 1
ATOM 1601 C CA . PRO A 1 199 ? 18.403 -13.602 50.940 1.00 77.19 199 PRO A CA 1
ATOM 1602 C C . PRO A 1 199 ? 19.340 -12.415 50.669 1.00 77.19 199 PRO A C 1
ATOM 1604 O O . PRO A 1 199 ? 19.810 -11.781 51.613 1.00 77.19 199 PRO A O 1
ATOM 1607 N N . GLU A 1 200 ? 19.635 -12.116 49.401 1.00 80.75 200 GLU A N 1
ATOM 1608 C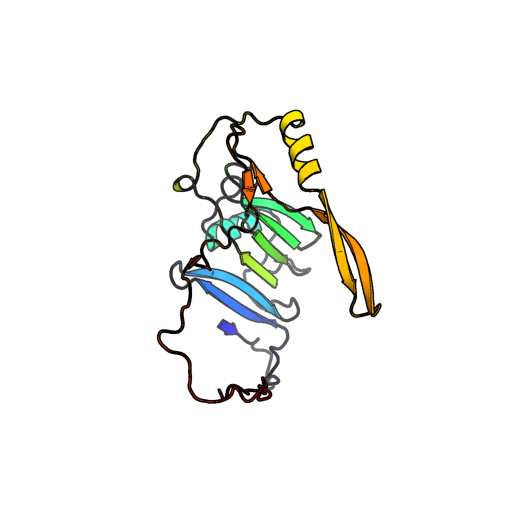 CA . GLU A 1 200 ? 20.558 -11.048 49.036 1.00 80.75 200 GLU A CA 1
ATOM 1609 C C . GLU A 1 200 ? 19.853 -9.689 48.912 1.00 80.75 200 GLU A C 1
ATOM 1611 O O . GLU A 1 200 ? 18.788 -9.588 48.293 1.00 80.75 200 GLU A O 1
ATOM 1616 N N . PRO A 1 201 ? 20.445 -8.612 49.461 1.00 80.88 201 PRO A N 1
ATOM 1617 C CA . PRO A 1 201 ? 19.908 -7.271 49.311 1.00 80.88 201 PRO A CA 1
ATOM 1618 C C . PRO A 1 201 ? 19.983 -6.824 47.848 1.00 80.88 201 PRO A C 1
ATOM 1620 O O . PRO A 1 201 ? 21.027 -6.906 47.195 1.00 80.88 201 PRO A O 1
ATOM 1623 N N . PHE A 1 202 ? 18.872 -6.289 47.342 1.00 82.44 202 PHE A N 1
ATOM 1624 C CA . PHE A 1 202 ? 18.838 -5.698 46.010 1.00 82.44 202 PHE A CA 1
ATOM 1625 C C . PHE A 1 202 ? 19.829 -4.532 45.925 1.00 82.44 202 PHE A C 1
ATOM 1627 O O . PHE A 1 202 ? 19.703 -3.535 46.636 1.00 82.44 202 PHE A O 1
ATOM 1634 N N . THR A 1 203 ? 20.796 -4.645 45.017 1.00 82.62 203 THR A N 1
ATOM 1635 C CA . THR A 1 203 ? 21.725 -3.560 44.700 1.00 82.62 203 THR A CA 1
ATOM 1636 C C . THR A 1 203 ? 21.397 -3.040 43.310 1.00 82.62 203 THR A C 1
ATOM 1638 O O . THR A 1 203 ? 21.637 -3.724 42.315 1.00 82.62 203 THR A O 1
ATOM 1641 N N . ARG A 1 204 ? 20.839 -1.826 43.234 1.00 77.62 204 ARG A N 1
ATOM 1642 C CA . ARG A 1 204 ? 20.542 -1.167 41.958 1.00 77.62 204 ARG A CA 1
ATOM 1643 C C . ARG A 1 204 ? 21.841 -0.990 41.173 1.00 77.62 204 ARG A C 1
ATOM 1645 O O . ARG A 1 204 ? 22.779 -0.372 41.669 1.00 77.62 204 ARG A O 1
ATOM 1652 N N . ARG A 1 205 ? 21.878 -1.506 39.948 1.00 81.56 205 ARG A N 1
ATOM 1653 C CA . ARG A 1 205 ? 22.943 -1.237 38.980 1.00 81.56 205 ARG A CA 1
ATOM 1654 C C . ARG A 1 205 ? 22.357 -0.492 37.795 1.00 81.56 205 ARG A C 1
ATOM 1656 O O . ARG A 1 205 ? 21.208 -0.719 37.422 1.00 81.56 205 ARG A O 1
ATOM 1663 N N . GLU A 1 206 ? 23.142 0.420 37.250 1.00 76.44 206 GLU A N 1
ATOM 1664 C CA . GLU A 1 206 ? 22.815 1.099 36.007 1.00 76.44 206 GLU A CA 1
ATOM 1665 C C . GLU A 1 206 ? 22.970 0.097 34.859 1.00 76.44 206 GLU A C 1
ATOM 1667 O O . GLU A 1 206 ? 23.995 -0.577 34.748 1.00 76.44 206 GLU A O 1
ATOM 1672 N N . ILE A 1 207 ? 21.916 -0.065 34.062 1.00 72.50 207 ILE A N 1
ATOM 1673 C CA . ILE A 1 207 ? 21.955 -0.914 32.874 1.00 72.50 207 ILE A CA 1
ATOM 1674 C C . ILE A 1 207 ? 22.474 -0.029 31.747 1.00 72.50 207 ILE A C 1
ATOM 1676 O O . ILE A 1 207 ? 21.806 0.926 31.355 1.00 72.50 207 ILE A O 1
ATOM 1680 N N . ASN A 1 208 ? 23.676 -0.324 31.256 1.00 68.62 208 ASN A N 1
ATOM 1681 C CA . ASN A 1 208 ? 24.217 0.344 30.083 1.00 68.62 208 ASN A CA 1
ATOM 1682 C C . ASN A 1 208 ? 23.597 -0.306 28.840 1.00 68.62 208 ASN A C 1
ATOM 1684 O O . ASN A 1 208 ? 23.930 -1.437 28.507 1.00 68.62 208 ASN A O 1
ATOM 1688 N N . LEU A 1 209 ? 22.656 0.390 28.202 1.00 68.25 209 LEU A N 1
ATOM 1689 C CA . LEU A 1 209 ? 21.931 -0.091 27.019 1.00 68.25 209 LEU A CA 1
ATOM 1690 C C . LEU A 1 209 ? 22.742 0.046 25.718 1.00 68.25 209 LEU A C 1
ATOM 1692 O O . LEU A 1 209 ? 22.238 -0.279 24.647 1.00 68.25 209 LEU A O 1
ATOM 1696 N N . ASN A 1 210 ? 23.996 0.499 25.796 1.00 62.59 210 ASN A N 1
ATOM 1697 C CA . ASN A 1 210 ? 24.895 0.581 24.651 1.00 62.59 210 ASN A CA 1
ATOM 1698 C C . ASN A 1 210 ? 25.589 -0.772 24.423 1.00 62.59 210 ASN A C 1
ATOM 1700 O O . ASN A 1 210 ? 26.808 -0.883 24.556 1.00 62.59 210 ASN A O 1
ATOM 1704 N N . GLU A 1 211 ? 24.826 -1.815 24.107 1.00 54.16 211 GLU A N 1
ATOM 1705 C CA . GLU A 1 211 ? 25.406 -3.012 23.500 1.00 54.16 211 GLU A CA 1
ATOM 1706 C C . GLU A 1 211 ? 25.521 -2.778 21.993 1.00 54.16 211 GLU A C 1
ATOM 1708 O O . GLU A 1 211 ? 24.539 -2.827 21.253 1.00 54.16 211 GLU A O 1
ATOM 1713 N N . THR A 1 212 ? 26.741 -2.509 21.526 1.00 52.81 212 THR A N 1
ATOM 1714 C CA . THR A 1 212 ? 27.069 -2.677 20.111 1.00 52.81 212 THR A CA 1
ATOM 1715 C C . THR A 1 212 ? 26.958 -4.165 19.807 1.00 52.81 212 THR A C 1
ATOM 1717 O O . THR A 1 212 ? 27.785 -4.957 20.263 1.00 52.81 212 THR A O 1
ATOM 1720 N N . ILE A 1 213 ? 25.931 -4.559 19.058 1.00 52.69 213 ILE A N 1
ATOM 1721 C CA . ILE A 1 213 ? 25.862 -5.901 18.486 1.00 52.69 213 ILE A CA 1
ATOM 1722 C C . ILE A 1 213 ? 27.023 -5.989 17.493 1.00 52.69 213 ILE A C 1
ATOM 1724 O O . ILE A 1 213 ? 27.000 -5.341 16.449 1.00 52.69 213 ILE A O 1
ATOM 1728 N N . ALA A 1 214 ? 28.075 -6.726 17.845 1.00 46.75 214 ALA A N 1
ATOM 1729 C CA . ALA A 1 214 ? 29.130 -7.052 16.899 1.00 46.75 214 ALA A CA 1
ATOM 1730 C C . ALA A 1 214 ? 28.542 -8.008 15.850 1.00 46.75 214 ALA A C 1
ATOM 1732 O O . ALA A 1 214 ? 28.117 -9.112 16.193 1.00 46.75 214 ALA A O 1
ATOM 1733 N N . THR A 1 215 ? 28.469 -7.535 14.607 1.00 41.66 215 THR A N 1
ATOM 1734 C CA . THR A 1 215 ? 28.185 -8.323 13.397 1.00 41.66 215 THR A CA 1
ATOM 1735 C C . THR A 1 215 ? 29.278 -9.337 13.111 1.00 41.66 215 THR A C 1
ATOM 1737 O O . THR A 1 215 ? 30.465 -8.956 13.254 1.00 41.66 215 THR A O 1
#

Radius of gyration: 25.2 Å; Cα contacts (8 Å, |Δi|>4): 299; chains: 1; bounding box: 61×42×73 Å

Nearest PDB structures (foldseek):
  6x1i-assembly1_B  TM=4.057E-01  e=2.371E+00  Agrobacterium fabrum str. C58
  3dxo-assembly1_A  TM=3.860E-01  e=2.508E+00  Agrobacterium fabrum str. C58
  6xj7-assembly2_B  TM=3.383E-01  e=3.143E+00  Campylobacter jejuni subsp. jejuni 81-176
  1x53-assembly1_A  TM=4.024E-01  e=7.325E+00  Homo sapiens

Solvent-accessible surface area (backbone atoms only — not comparable to full-atom values): 13320 Å² total; per-residue (Å²): 90,79,45,75,47,90,84,63,84,66,83,64,60,95,89,47,85,54,72,31,22,38,41,40,42,64,41,81,91,79,72,29,66,36,30,39,38,20,33,86,57,32,62,84,72,85,90,51,64,49,94,47,69,70,55,48,50,55,46,49,31,66,56,67,67,50,43,82,47,43,22,28,41,80,77,48,75,56,96,56,35,41,33,31,33,15,11,55,71,62,42,76,48,83,86,48,12,39,35,46,39,31,39,38,98,85,27,33,58,18,34,36,38,53,47,72,56,61,64,51,78,93,76,58,83,91,76,71,80,67,75,50,70,80,69,46,52,64,55,57,57,69,38,54,42,80,42,78,44,78,35,78,93,73,72,41,74,45,82,41,82,47,71,66,67,64,45,71,46,45,79,70,82,49,75,43,68,62,82,67,61,69,80,86,47,81,89,75,94,68,87,86,72,78,94,62,84,74,90,67,82,89,74,93,71,88,80,79,83,82,70,78,80,82,128